Protein 3IB7 (pdb70)

Sequence (295 aa):
LRAAEHPRPDYVLLHISDTHLIGGDRRLYGAVDADDRLGELLEQLNQSGLRPDAIVFTGDLADKGEPAAYRKLRGLVEPFAAQLGAELVWVMGNHDDRAELRKFLLDEAPSMAPLDRVCMIDGLRIIVLDTSVPGHHHGEIRASQLGWLAEELATPAPDGTILALHHPPIPSVLDMAVTVELRDQAALGRVLRGTDVRAILAGHLHYSTNATFVGIPVSVASATCYTQDLTVAAGGTRGRDGAQGCNLVHVYPDTVVHSVIPLGGGETVGTFVSPGQARRKIAESGIFIEPSRRD

Structure (mmCIF, N/CA/C/O backbone):
data_3IB7
#
_entry.id   3IB7
#
_cell.length_a   100.178
_cell.length_b   100.178
_cell.length_c   80.248
_cell.angle_alpha   90.000
_cell.angle_beta   90.000
_cell.angle_gamma   90.000
#
_symmetry.space_group_name_H-M   'P 41 21 2'
#
loop_
_entity.id
_entity.type
_entity.pdbx_description
1 polymer 'Icc protein'
2 non-polymer 'FE (III) ION'
3 non-polymer 'MANGANESE (II) ION'
4 non-polymer 'ACETATE ION'
5 non-polymer 2-[BIS-(2-HYDROXY-ETHYL)-AMINO]-2-HYDROXYMETHYL-PROPANE-1,3-DIOL
6 non-polymer (4S)-2-METHYL-2,4-PENTANEDIOL
7 water water
#
loop_
_atom_site.group_PDB
_atom_site.id
_atom_site.type_symbol
_atom_site.label_atom_id
_atom_site.label_alt_id
_atom_site.label_comp_id
_atom_site.label_asym_id
_atom_site.label_entity_id
_atom_site.label_seq_id
_atom_site.pdbx_PDB_ins_code
_atom_site.Cartn_x
_atom_site.Cartn_y
_atom_site.Cartn_z
_atom_site.occupancy
_atom_site.B_iso_or_equiv
_atom_site.auth_seq_id
_atom_site.auth_comp_id
_atom_site.auth_asym_id
_atom_site.auth_atom_id
_atom_site.pdbx_PDB_model_num
ATOM 1 N N . LEU A 1 16 ? 12.506 41.079 26.273 1.00 33.34 4 LEU A N 1
ATOM 2 C CA . LEU A 1 16 ? 13.370 40.841 25.078 1.00 33.18 4 LEU A CA 1
ATOM 3 C C . LEU A 1 16 ? 12.860 39.657 24.252 1.00 32.94 4 LEU A C 1
ATOM 4 O O . LEU A 1 16 ? 12.323 38.694 24.810 1.00 33.33 4 LEU A O 1
ATOM 9 N N . ARG A 1 17 ? 13.025 39.733 22.929 1.00 31.72 5 ARG A N 1
ATOM 10 C CA . ARG A 1 17 ? 12.639 38.632 22.040 1.00 31.16 5 ARG A CA 1
ATOM 11 C C . ARG A 1 17 ? 13.874 37.922 21.495 1.00 29.45 5 ARG A C 1
ATOM 12 O O . ARG A 1 17 ? 14.923 38.543 21.293 1.00 29.21 5 ARG A O 1
ATOM 20 N N . ALA A 1 18 ? 13.738 36.621 21.257 1.00 27.75 6 ALA A N 1
ATOM 21 C CA . ALA A 1 18 ? 14.848 35.813 20.784 1.00 26.16 6 ALA A CA 1
ATOM 22 C C . ALA A 1 18 ? 15.179 36.123 19.330 1.00 25.06 6 ALA A C 1
ATOM 23 O O . ALA A 1 18 ? 14.282 36.287 18.502 1.00 24.69 6 ALA A O 1
ATOM 25 N N . ALA A 1 19 ? 16.473 36.214 19.038 1.00 23.92 7 ALA A N 1
ATOM 26 C CA . ALA A 1 19 ? 16.955 36.313 17.663 1.00 22.88 7 ALA A CA 1
ATOM 27 C C . ALA A 1 19 ? 16.516 35.056 16.899 1.00 22.64 7 ALA A C 1
ATOM 28 O O . ALA A 1 19 ? 16.132 34.056 17.510 1.00 22.19 7 ALA A O 1
ATOM 30 N N . GLU A 1 20 ? 16.582 35.111 15.570 1.00 22.28 8 GLU A N 1
ATOM 31 C CA . GLU A 1 20 ? 16.057 34.031 14.724 1.00 22.43 8 GLU A CA 1
ATOM 32 C C . GLU A 1 20 ? 16.822 32.719 14.869 1.00 22.90 8 GLU A C 1
ATOM 33 O O . GLU A 1 20 ? 16.264 31.640 14.647 1.00 23.29 8 GLU A O 1
ATOM 39 N N . HIS A 1 21 ? 18.091 32.819 15.254 1.00 22.73 9 HIS A N 1
ATOM 40 C CA . HIS A 1 21 ? 18.935 31.647 15.434 1.00 23.61 9 HIS A CA 1
ATOM 41 C C . HIS A 1 21 ? 19.667 31.691 16.765 1.00 23.97 9 HIS A C 1
ATOM 42 O O . HIS A 1 21 ? 20.024 32.768 17.241 1.00 23.71 9 HIS A O 1
ATOM 49 N N . PRO A 1 22 ? 19.905 30.513 17.371 1.00 24.57 10 PRO A N 1
ATOM 50 C CA . PRO A 1 22 ? 20.642 30.475 18.625 1.00 24.70 10 PRO A CA 1
ATOM 51 C C . PRO A 1 22 ? 22.130 30.578 18.314 1.00 24.65 10 PRO A C 1
ATOM 52 O O . PRO A 1 22 ? 22.511 30.625 17.141 1.00 24.88 10 PRO A O 1
ATOM 56 N N . ARG A 1 23 ? 22.964 30.617 19.348 1.00 24.68 11 ARG A N 1
ATOM 57 C CA . ARG A 1 23 ? 24.398 30.401 19.171 1.00 24.46 11 ARG A CA 1
ATOM 58 C C . ARG A 1 23 ? 24.631 29.015 18.564 1.00 24.09 11 ARG A C 1
ATOM 59 O O . ARG A 1 23 ? 23.829 28.099 18.787 1.00 24.28 11 ARG A O 1
ATOM 67 N N . PRO A 1 24 ? 25.724 28.853 17.800 1.00 23.48 12 PRO A N 1
ATOM 68 C CA . PRO A 1 24 ? 25.970 27.568 17.136 1.00 23.17 12 PRO A CA 1
ATOM 69 C C . PRO A 1 24 ? 26.310 26.447 18.116 1.00 23.14 12 PRO A C 1
ATOM 70 O O . PRO A 1 24 ? 26.792 26.712 19.221 1.00 23.02 12 PRO A O 1
ATOM 74 N N . ASP A 1 25 ? 26.040 25.209 17.702 1.00 23.01 13 ASP A N 1
ATOM 75 C CA . ASP A 1 25 ? 26.413 24.022 18.471 1.00 23.16 13 ASP A CA 1
ATOM 76 C C . ASP A 1 25 ? 27.935 23.832 18.458 1.00 23.07 13 ASP A C 1
ATOM 77 O O . ASP A 1 25 ? 28.529 23.527 19.488 1.00 23.18 13 ASP A O 1
ATOM 82 N N . TYR A 1 26 ? 28.545 24.016 17.285 1.00 22.86 14 TYR A N 1
ATOM 83 C CA . TYR A 1 26 ? 29.982 23.835 17.092 1.00 22.69 14 TYR A CA 1
ATOM 84 C C . TYR A 1 26 ? 30.554 24.956 16.242 1.00 22.50 14 TYR A C 1
ATOM 85 O O . TYR A 1 26 ? 29.865 25.509 15.392 1.00 22.81 14 TYR A O 1
ATOM 94 N N . VAL A 1 27 ? 31.828 25.257 16.476 1.00 23.10 15 VAL A N 1
ATOM 95 C CA . VAL A 1 27 ? 32.564 26.259 15.701 1.00 23.54 15 VAL A CA 1
ATOM 96 C C . VAL A 1 27 ? 33.874 25.630 15.262 1.00 23.91 15 VAL A C 1
ATOM 97 O O . VAL A 1 27 ? 34.585 25.045 16.081 1.00 24.31 15 VAL A O 1
ATOM 101 N N . LEU A 1 28 ? 34.180 25.748 13.973 1.00 24.27 16 LEU A N 1
ATOM 102 C CA . LEU A 1 28 ? 35.438 25.239 13.427 1.00 24.69 16 LEU A CA 1
ATOM 103 C C . LEU A 1 28 ? 36.108 26.321 12.598 1.00 24.91 16 LEU A C 1
ATOM 104 O O . LEU A 1 28 ? 35.432 27.104 11.914 1.00 25.54 16 LEU A O 1
ATOM 109 N N . LEU A 1 29 ? 37.433 26.368 12.663 1.00 24.15 17 LEU A N 1
ATOM 110 C CA . LEU A 1 29 ? 38.179 27.119 11.660 1.00 24.08 17 LEU A CA 1
ATOM 111 C C . LEU A 1 29 ? 38.512 26.163 10.539 1.00 24.20 17 LEU A C 1
ATOM 112 O O . LEU A 1 29 ? 38.867 25.009 10.783 1.00 24.93 17 LEU A O 1
ATOM 117 N N . HIS A 1 30 ? 38.395 26.660 9.311 1.00 23.89 18 HIS A N 1
ATOM 118 C CA . HIS A 1 30 ? 38.706 25.895 8.115 1.00 24.00 18 HIS A CA 1
ATOM 119 C C . HIS A 1 30 ? 39.775 26.683 7.370 1.00 24.33 18 HIS A C 1
ATOM 120 O O . HIS A 1 30 ? 39.489 27.710 6.749 1.00 24.02 18 HIS A O 1
ATOM 127 N N . ILE A 1 31 ? 41.011 26.188 7.472 1.00 24.64 19 ILE A N 1
ATOM 128 C CA . ILE A 1 31 ? 42.193 26.816 6.870 1.00 24.26 19 ILE A CA 1
ATOM 129 C C . ILE A 1 31 ? 42.698 25.862 5.786 1.00 23.93 19 ILE A C 1
ATOM 130 O O . ILE A 1 31 ? 42.448 24.654 5.848 1.00 23.88 19 ILE A O 1
ATOM 135 N N . SER A 1 32 ? 43.372 26.387 4.768 1.00 23.55 20 SER A N 1
ATOM 136 C CA . SER A 1 32 ? 43.778 25.514 3.666 1.00 22.99 20 SER A CA 1
ATOM 137 C C . SER A 1 32 ? 44.986 26.054 2.924 1.00 22.93 20 SER A C 1
ATOM 138 O O . SER A 1 32 ? 45.239 27.265 2.911 1.00 23.32 20 SER A O 1
ATOM 141 N N . ASP A 1 33 ? 45.731 25.137 2.314 1.00 23.23 21 ASP A N 1
ATOM 142 C CA . ASP A 1 33 ? 46.708 25.520 1.292 1.00 23.66 21 ASP A CA 1
ATOM 143 C C . ASP A 1 33 ? 47.735 26.508 1.823 1.00 23.80 21 ASP A C 1
ATOM 144 O O . ASP A 1 33 ? 47.919 27.608 1.276 1.00 24.21 21 ASP A O 1
ATOM 149 N N . THR A 1 34 ? 48.401 26.098 2.899 1.00 23.64 22 THR A N 1
ATOM 150 C CA . THR A 1 34 ? 49.433 26.911 3.541 1.00 23.57 22 THR A CA 1
ATOM 151 C C . THR A 1 34 ? 50.731 26.935 2.715 1.00 23.81 22 THR A C 1
ATOM 152 O O . THR A 1 34 ? 51.423 27.955 2.677 1.00 23.84 22 THR A O 1
ATOM 156 N N . HIS A 1 35 ? 51.036 25.818 2.047 1.00 23.38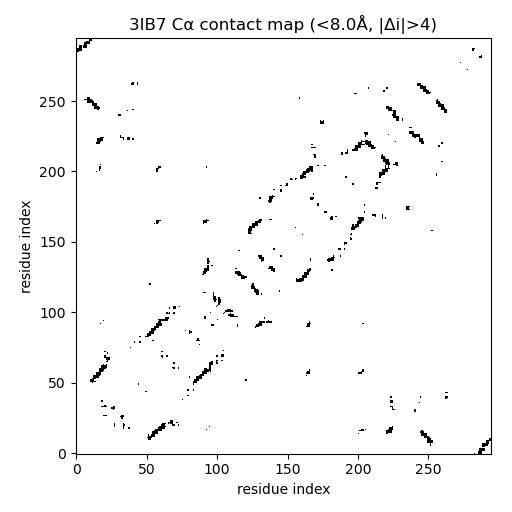 23 HIS A N 1
ATOM 157 C CA . HIS A 1 35 ? 52.179 25.730 1.124 1.00 23.21 23 HIS A CA 1
ATOM 158 C C . HIS A 1 35 ? 53.503 26.216 1.730 1.00 23.07 23 HIS A C 1
ATOM 159 O O . HIS A 1 35 ? 54.267 26.926 1.073 1.00 23.39 23 HIS A O 1
ATOM 166 N N . LEU A 1 36 ? 53.790 25.835 2.979 1.00 23.09 24 LEU A N 1
ATOM 167 C CA . LEU A 1 36 ? 55.060 26.234 3.586 1.00 23.07 24 LEU A CA 1
ATOM 168 C C . LEU A 1 36 ? 56.230 25.477 2.970 1.00 23.44 24 LEU A C 1
ATOM 169 O O . LEU A 1 36 ? 56.074 24.334 2.509 1.00 22.97 24 LEU A O 1
ATOM 174 N N . ILE A 1 37 ? 57.390 26.132 2.949 1.00 23.30 25 ILE A N 1
ATOM 175 C CA . ILE A 1 37 ? 58.627 25.488 2.497 1.00 23.36 25 ILE A CA 1
ATOM 176 C C . ILE A 1 37 ? 59.691 25.512 3.596 1.00 23.49 25 ILE A C 1
ATOM 177 O O . ILE A 1 37 ? 59.603 26.310 4.541 1.00 23.22 25 ILE A O 1
ATOM 182 N N . GLY A 1 38 ? 60.685 24.631 3.492 1.00 23.07 26 GLY A N 1
ATOM 183 C CA . GLY A 1 38 ? 61.770 24.598 4.472 1.00 23.55 26 GLY A CA 1
ATOM 184 C C . GLY A 1 38 ? 62.638 25.838 4.340 1.00 23.92 26 GLY A C 1
ATOM 185 O O . GLY A 1 38 ? 62.858 26.334 3.232 1.00 24.04 26 GLY A O 1
ATOM 186 N N . GLY A 1 39 ? 63.120 26.351 5.467 1.00 24.07 27 GLY A N 1
ATOM 187 C CA . GLY A 1 39 ? 64.010 27.512 5.442 1.00 24.64 27 GLY A CA 1
ATOM 188 C C . GLY A 1 39 ? 63.241 28.808 5.268 1.00 24.97 27 GLY A C 1
ATOM 189 O O . GLY A 1 39 ? 62.017 28.836 5.420 1.00 25.40 27 GLY A O 1
ATOM 190 N N . ASP A 1 40 ? 63.954 29.874 4.907 1.00 24.64 28 ASP A N 1
ATOM 191 C CA . ASP A 1 40 ? 63.378 31.220 4.957 1.00 24.86 28 ASP A CA 1
ATOM 192 C C . ASP A 1 40 ? 63.034 31.878 3.621 1.00 24.42 28 ASP A C 1
ATOM 193 O O . ASP A 1 40 ? 62.626 33.042 3.596 1.00 24.56 28 ASP A O 1
ATOM 198 N N . ARG A 1 41 ? 63.161 31.142 2.522 1.00 23.84 29 ARG A N 1
ATOM 199 C CA . ARG A 1 41 ? 62.894 31.720 1.205 1.00 23.79 29 ARG A CA 1
ATOM 200 C C . ARG A 1 41 ? 61.405 31.964 0.931 1.00 23.71 29 ARG A C 1
ATOM 201 O O . ARG A 1 41 ? 60.537 31.342 1.552 1.00 23.40 29 ARG A O 1
ATOM 209 N N . ARG A 1 42 ? 61.129 32.880 0.003 1.00 23.34 30 ARG A N 1
ATOM 210 C CA . ARG A 1 42 ? 59.764 33.150 -0.437 1.00 23.65 30 ARG A CA 1
ATOM 211 C C . ARG A 1 42 ? 59.245 32.017 -1.319 1.00 23.69 30 ARG A C 1
ATOM 212 O O . ARG A 1 42 ? 59.965 31.513 -2.186 1.00 24.06 30 ARG A O 1
ATOM 220 N N . LEU A 1 43 ? 58.000 31.618 -1.069 1.00 23.39 31 LEU A N 1
ATOM 221 C CA . LEU A 1 43 ? 57.304 30.644 -1.903 1.00 23.59 31 LEU A CA 1
ATOM 222 C C . LEU A 1 43 ? 57.273 31.121 -3.356 1.00 23.29 31 LEU A C 1
ATOM 223 O O . LEU A 1 43 ? 56.811 32.236 -3.645 1.00 23.30 31 LEU A O 1
ATOM 228 N N . TYR A 1 44 ? 57.784 30.263 -4.247 1.00 23.69 32 TYR A N 1
ATOM 229 C CA . TYR A 1 44 ? 57.905 30.555 -5.677 1.00 23.11 32 TYR A CA 1
ATOM 230 C C . TYR A 1 44 ? 58.645 31.882 -5.922 1.00 22.83 32 TYR A C 1
ATOM 231 O O . TYR A 1 44 ? 58.437 32.544 -6.943 1.00 22.22 32 TYR A O 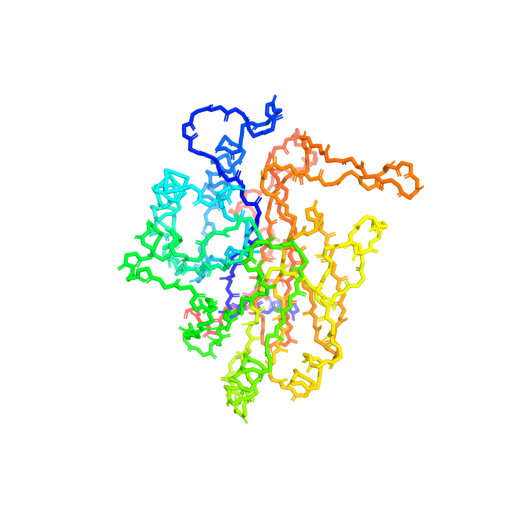1
ATOM 240 N N . GLY A 1 45 ? 59.505 32.257 -4.972 1.00 22.32 33 GLY A N 1
ATOM 241 C CA . GLY A 1 45 ? 60.257 33.505 -5.022 1.00 22.97 33 GLY A CA 1
ATOM 242 C C . GLY A 1 45 ? 59.407 34.766 -4.981 1.00 22.91 33 GLY A C 1
ATOM 243 O O . GLY A 1 45 ? 59.892 35.847 -5.324 1.00 23.37 33 GLY A O 1
ATOM 244 N N . ALA A 1 46 ? 58.148 34.637 -4.553 1.00 23.01 34 ALA A N 1
ATOM 245 C CA . ALA A 1 46 ? 57.183 35.732 -4.710 1.00 22.86 34 ALA A CA 1
ATOM 246 C C . ALA A 1 46 ? 56.449 36.167 -3.441 1.00 23.04 34 ALA A C 1
ATOM 247 O O . ALA A 1 46 ? 56.071 37.334 -3.318 1.00 23.31 34 ALA A O 1
ATOM 249 N N . VAL A 1 47 ? 56.235 35.237 -2.517 1.00 22.86 35 VAL A N 1
ATOM 250 C CA . VAL A 1 47 ? 55.457 35.533 -1.307 1.00 23.32 35 VAL A CA 1
ATOM 251 C C . VAL A 1 47 ? 55.993 34.762 -0.104 1.00 23.61 35 VAL A C 1
ATOM 252 O O . VAL A 1 47 ? 56.310 33.573 -0.209 1.00 24.02 35 VAL A O 1
ATOM 256 N N . ASP A 1 48 ? 56.118 35.450 1.028 1.00 23.76 36 ASP A N 1
ATOM 257 C CA . ASP A 1 48 ? 56.516 34.786 2.258 1.00 24.23 36 ASP A CA 1
ATOM 258 C C . ASP A 1 48 ? 55.306 34.078 2.864 1.00 24.16 36 ASP A C 1
ATOM 259 O O . ASP A 1 48 ? 54.483 34.701 3.552 1.00 23.72 36 ASP A O 1
ATOM 264 N N . ALA A 1 49 ? 55.205 32.769 2.606 1.00 23.76 37 ALA A N 1
ATOM 265 C CA . ALA A 1 49 ? 54.077 31.948 3.077 1.00 23.89 37 ALA A CA 1
ATOM 266 C C . ALA A 1 49 ? 53.984 31.870 4.602 1.00 23.81 37 ALA A C 1
ATOM 267 O O . ALA A 1 49 ? 52.880 31.780 5.156 1.00 24.33 37 ALA A O 1
ATOM 269 N N . ASP A 1 50 ? 55.138 31.896 5.273 1.00 23.53 38 ASP A N 1
ATOM 270 C CA . ASP A 1 50 ? 55.194 31.865 6.738 1.00 23.42 38 ASP A CA 1
ATOM 271 C C . ASP A 1 50 ? 54.575 33.138 7.293 1.00 23.64 38 ASP A C 1
ATOM 272 O O . ASP A 1 50 ? 53.792 33.089 8.236 1.00 24.06 38 ASP A O 1
ATOM 277 N N . ASP A 1 51 ? 54.960 34.278 6.717 1.00 23.82 39 ASP A N 1
ATOM 278 C CA . ASP A 1 51 ? 54.456 35.585 7.155 1.00 24.58 39 ASP A CA 1
ATOM 279 C C . ASP A 1 51 ? 52.950 35.700 6.953 1.00 24.32 39 ASP A C 1
ATOM 280 O O . ASP A 1 51 ? 52.231 36.185 7.834 1.00 24.04 39 ASP A O 1
ATOM 285 N N . ARG A 1 52 ? 52.473 35.263 5.793 1.00 23.82 40 ARG A N 1
ATOM 286 C CA . ARG A 1 52 ? 51.043 35.330 5.507 1.00 23.68 40 ARG A CA 1
ATOM 287 C C . ARG A 1 52 ? 50.246 34.470 6.494 1.00 23.64 40 ARG A C 1
ATOM 288 O O . ARG A 1 52 ? 49.262 34.947 7.067 1.00 24.25 40 ARG A O 1
ATOM 296 N N . LEU A 1 53 ? 50.692 33.233 6.714 1.00 23.52 41 LEU A N 1
ATOM 297 C CA . LEU A 1 53 ? 50.030 32.329 7.662 1.00 23.10 41 LEU A CA 1
ATOM 298 C C . LEU A 1 53 ? 50.125 32.899 9.073 1.00 23.32 41 LEU A C 1
ATOM 299 O O . LEU A 1 53 ? 49.119 32.983 9.780 1.00 23.70 41 LEU A O 1
ATOM 304 N N . GLY A 1 54 ? 51.337 33.297 9.465 1.00 23.52 42 GLY A N 1
ATOM 305 C CA . GLY A 1 54 ? 51.570 33.878 10.786 1.00 23.11 42 GLY A CA 1
ATOM 306 C C . GLY A 1 54 ? 50.662 35.059 11.108 1.00 23.26 42 GLY A C 1
ATOM 307 O O . GLY A 1 54 ? 50.098 35.136 12.212 1.00 23.54 42 GLY A O 1
ATOM 308 N N . GLU A 1 55 ? 50.528 35.981 10.159 1.00 23.10 43 GLU A N 1
ATOM 309 C CA . GLU A 1 55 ? 49.671 37.156 10.349 1.00 23.58 43 GLU A CA 1
ATOM 310 C C . GLU A 1 55 ? 48.221 36.741 10.595 1.00 23.31 43 GLU A C 1
ATOM 311 O O . GLU A 1 55 ? 47.557 37.273 11.492 1.00 23.05 43 GLU A O 1
ATOM 317 N N . LEU A 1 56 ? 47.745 35.782 9.805 1.00 23.23 44 LEU A N 1
ATOM 318 C CA . LEU A 1 56 ? 46.381 35.279 9.951 1.00 23.34 44 LEU A CA 1
ATOM 319 C C . LEU A 1 56 ? 46.171 34.659 11.326 1.00 23.07 44 LEU A C 1
ATOM 320 O O . LEU A 1 56 ? 45.197 34.983 12.008 1.00 23.23 44 LEU A O 1
ATOM 325 N N . LEU A 1 57 ? 47.101 33.796 11.740 1.00 23.09 45 LEU A N 1
ATOM 326 C CA . LEU A 1 57 ? 46.992 33.135 13.039 1.00 22.74 45 LEU A CA 1
ATOM 327 C C . LEU A 1 57 ? 46.979 34.147 14.172 1.00 22.72 45 LEU A C 1
ATOM 328 O O . LEU A 1 57 ? 46.189 34.022 15.109 1.00 22.73 45 LEU A O 1
ATOM 333 N N . GLU A 1 58 ? 47.832 35.162 14.075 1.00 22.43 46 GLU A N 1
ATOM 334 C CA . GLU A 1 58 ? 47.865 36.185 15.119 1.00 23.01 46 GLU A CA 1
ATOM 335 C C . GLU A 1 58 ? 46.546 36.959 15.188 1.00 22.98 46 GLU A C 1
ATOM 336 O O . GLU A 1 58 ? 46.059 37.276 16.282 1.00 23.05 46 GLU A O 1
ATOM 342 N N . GLN A 1 59 ? 45.978 37.262 14.021 1.00 22.97 47 GLN A N 1
ATOM 343 C CA . GLN A 1 59 ? 44.699 37.973 13.959 1.00 23.30 47 GLN A CA 1
ATOM 344 C C . GLN A 1 59 ? 43.566 37.127 14.534 1.00 23.09 47 GLN A C 1
ATOM 345 O O . GLN A 1 59 ? 42.731 37.636 15.298 1.00 23.08 47 GLN A O 1
ATOM 351 N N . LEU A 1 60 ? 43.543 35.842 14.180 1.00 23.03 48 LEU A N 1
ATOM 352 C CA . LEU A 1 60 ? 42.550 34.914 14.742 1.00 23.29 48 LEU A CA 1
ATOM 353 C C . LEU A 1 60 ? 42.713 34.777 16.257 1.00 23.37 48 LEU A C 1
ATOM 354 O O . LEU A 1 60 ? 41.723 34.796 17.011 1.00 23.38 48 LEU A O 1
ATOM 359 N N . ASN A 1 61 ? 43.960 34.675 16.712 1.00 23.55 49 ASN A N 1
ATOM 360 C CA . ASN A 1 61 ? 44.240 34.623 18.144 1.00 23.85 49 ASN A CA 1
ATOM 361 C C . ASN A 1 61 ? 43.724 35.862 18.888 1.00 23.65 49 ASN A C 1
ATOM 362 O O . ASN A 1 61 ? 43.073 35.746 19.929 1.00 24.09 49 ASN A O 1
ATOM 367 N N . GLN A 1 62 ? 44.002 37.043 18.340 1.00 23.65 50 GLN A N 1
ATOM 368 C CA . GLN A 1 62 ? 43.621 38.302 18.989 1.00 24.22 50 GLN A CA 1
ATOM 369 C C . GLN A 1 62 ? 42.108 38.553 18.987 1.00 23.71 50 GLN A C 1
ATOM 370 O O . GLN A 1 62 ? 41.602 39.301 19.833 1.00 23.81 50 GLN A O 1
ATOM 376 N N . SER A 1 63 ? 41.397 37.919 18.054 1.00 23.38 51 SER A N 1
ATOM 377 C CA . SER A 1 63 ? 39.944 38.087 17.929 1.00 23.05 51 SER A CA 1
ATOM 378 C C . SER A 1 63 ? 39.172 37.499 19.111 1.00 22.90 51 SER A C 1
ATOM 379 O O . SER A 1 63 ? 38.046 37.909 19.380 1.00 23.08 51 SER A O 1
ATOM 382 N N . GLY A 1 64 ? 39.769 36.525 19.793 1.00 22.38 52 GLY A N 1
ATOM 383 C CA . GLY A 1 64 ? 39.116 35.866 20.918 1.00 22.49 52 GLY A CA 1
ATOM 384 C C . GLY A 1 64 ? 38.260 34.673 20.532 1.00 22.83 52 GLY A C 1
ATOM 385 O O . GLY A 1 64 ? 37.596 34.085 21.386 1.00 22.51 52 GLY A O 1
ATOM 386 N N . LEU A 1 65 ? 38.275 34.314 19.247 1.00 22.93 53 LEU A N 1
ATOM 387 C CA . LEU A 1 65 ? 37.559 33.133 18.760 1.00 23.97 53 LEU A CA 1
ATOM 388 C C . LEU A 1 65 ? 38.032 31.885 19.504 1.00 24.12 53 LEU A C 1
ATOM 389 O O . LEU A 1 65 ? 39.238 31.708 19.715 1.00 24.29 53 LEU A O 1
ATOM 394 N N . ARG A 1 66 ? 37.080 31.039 19.905 1.00 24.34 54 ARG A N 1
ATOM 395 C CA . ARG A 1 66 ? 37.373 29.803 20.632 1.00 24.50 54 ARG A CA 1
ATOM 396 C C . ARG A 1 66 ? 36.731 28.609 19.920 1.00 24.29 54 ARG A C 1
ATOM 397 O O . ARG A 1 66 ? 35.708 28.094 20.374 1.00 24.72 54 ARG A O 1
ATOM 405 N N . PRO A 1 67 ? 37.327 28.167 18.803 1.00 23.81 55 PRO A N 1
ATOM 406 C CA . PRO A 1 67 ? 36.711 27.093 18.020 1.00 23.30 55 PRO A CA 1
ATOM 407 C C . PRO A 1 67 ? 36.880 25.737 18.698 1.00 23.00 55 PRO A C 1
ATOM 408 O O . PRO A 1 67 ? 37.809 25.553 19.492 1.00 22.52 55 PRO A O 1
ATOM 412 N N . ASP A 1 68 ? 35.976 24.808 18.393 1.00 22.59 56 ASP A N 1
ATOM 413 C CA . ASP A 1 68 ? 36.102 23.423 18.852 1.00 22.56 56 ASP A CA 1
ATOM 414 C C . ASP A 1 68 ? 37.239 22.701 18.141 1.00 22.68 56 ASP A C 1
ATOM 415 O O . ASP A 1 68 ? 37.884 21.820 18.717 1.00 23.12 56 ASP A O 1
ATOM 420 N N . ALA A 1 69 ? 37.459 23.064 16.878 1.00 22.91 57 ALA A N 1
ATOM 421 C CA . ALA A 1 69 ? 38.497 22.437 16.064 1.00 22.90 57 ALA A CA 1
ATOM 422 C C . ALA A 1 69 ? 38.987 23.353 14.963 1.00 23.27 57 ALA A C 1
ATOM 423 O O . ALA A 1 69 ? 38.284 24.274 14.526 1.00 22.44 57 ALA A O 1
ATOM 425 N N . ILE A 1 70 ? 40.205 23.071 14.514 1.00 23.25 58 ILE A N 1
ATOM 426 C CA . ILE A 1 70 ? 40.808 23.760 13.383 1.00 23.16 58 ILE A CA 1
ATOM 427 C C . ILE A 1 70 ? 41.140 22.690 12.357 1.00 23.38 58 ILE A C 1
ATOM 428 O O . ILE A 1 70 ? 41.845 21.732 12.675 1.00 23.32 58 ILE A O 1
ATOM 433 N N . VAL A 1 71 ? 40.608 22.848 11.145 1.00 22.60 59 VAL A N 1
ATOM 434 C CA . VAL A 1 71 ? 40.759 21.852 10.079 1.00 22.79 59 VAL A CA 1
ATOM 435 C C . VAL A 1 71 ? 41.556 22.470 8.937 1.00 23.17 59 VAL A C 1
ATOM 436 O O . VAL A 1 71 ? 41.157 23.500 8.394 1.00 23.73 59 VAL A O 1
ATOM 440 N N . PHE A 1 72 ? 42.669 21.835 8.573 1.00 23.21 60 PHE A N 1
ATOM 441 C CA . PHE A 1 72 ? 43.511 22.300 7.472 1.00 23.24 60 PHE A CA 1
ATOM 442 C C . PHE A 1 72 ? 43.331 21.369 6.281 1.00 23.41 60 PHE A C 1
ATOM 443 O O . PHE A 1 72 ? 43.840 20.242 6.299 1.00 23.89 60 PHE A O 1
ATOM 451 N N . THR A 1 73 ? 42.638 21.846 5.245 1.00 23.11 61 THR A N 1
ATOM 452 C CA . THR A 1 73 ? 42.260 20.987 4.113 1.00 23.12 61 THR A CA 1
ATOM 453 C C . THR A 1 73 ? 43.323 20.843 3.010 1.00 23.36 61 THR A C 1
ATOM 454 O O . THR A 1 73 ? 43.023 20.953 1.816 1.00 22.97 61 THR A O 1
ATOM 458 N N . GLY A 1 74 ? 44.561 20.572 3.424 1.00 23.52 62 GLY A N 1
ATOM 459 C CA . GLY A 1 74 ? 45.586 20.085 2.495 1.00 24.15 62 GLY A CA 1
ATOM 460 C C . GLY A 1 74 ? 46.503 21.113 1.861 1.00 24.28 62 GLY A C 1
ATOM 461 O O . GLY A 1 74 ? 46.261 22.331 1.932 1.00 24.36 62 GLY A O 1
ATOM 462 N N . ASP A 1 75 ? 47.552 20.593 1.213 1.00 23.95 63 ASP A N 1
ATOM 463 C CA . ASP A 1 75 ? 48.665 21.400 0.687 1.00 23.84 63 ASP A CA 1
ATOM 464 C C . ASP A 1 75 ? 49.324 22.171 1.831 1.00 23.98 63 ASP A C 1
ATOM 465 O O . ASP A 1 75 ? 49.486 23.398 1.788 1.00 24.25 63 ASP A O 1
ATOM 470 N N . LEU A 1 76 ? 49.684 21.410 2.858 1.00 24.12 64 LEU A N 1
ATOM 471 C CA . LEU A 1 76 ? 50.258 21.977 4.070 1.00 23.74 64 LEU A CA 1
ATOM 472 C C . LEU A 1 76 ? 51.695 22.419 3.807 1.00 23.52 64 LEU A C 1
ATOM 473 O O . LEU A 1 76 ? 52.062 23.558 4.096 1.00 23.96 64 LEU A O 1
ATOM 478 N N . ALA A 1 77 ? 52.493 21.507 3.244 1.00 23.46 65 ALA A N 1
ATOM 479 C CA . ALA A 1 77 ? 53.860 21.815 2.824 1.00 24.14 65 ALA A CA 1
ATOM 480 C C . ALA A 1 77 ? 53.927 21.792 1.297 1.00 24.13 65 ALA A C 1
ATOM 481 O O . ALA A 1 77 ? 53.458 20.838 0.666 1.00 25.16 65 ALA A O 1
ATOM 483 N N . ASP A 1 78 ? 54.521 22.828 0.706 1.00 23.84 66 ASP A N 1
ATOM 484 C CA . ASP A 1 78 ? 54.534 22.958 -0.751 1.00 23.57 66 ASP A CA 1
ATOM 485 C C . ASP A 1 78 ? 55.242 21.832 -1.508 1.00 23.64 66 ASP A C 1
ATOM 486 O O . ASP A 1 78 ? 54.870 21.520 -2.644 1.00 24.23 66 ASP A O 1
ATOM 491 N N . LYS A 1 79 ? 56.286 21.270 -0.901 1.00 23.26 67 LYS A N 1
ATOM 492 C CA . LYS A 1 79 ? 57.026 20.157 -1.498 1.00 23.48 67 LYS A CA 1
ATOM 493 C C . LYS A 1 79 ? 57.202 19.011 -0.500 1.00 23.54 67 LYS A C 1
ATOM 494 O O . LYS A 1 79 ? 58.122 18.201 -0.609 1.00 23.78 67 LYS A O 1
ATOM 500 N N . GLY A 1 80 ? 56.283 18.931 0.460 1.00 23.37 68 GLY A N 1
ATOM 501 C CA . GLY A 1 80 ? 56.298 17.842 1.445 1.00 23.22 68 GLY A CA 1
ATOM 502 C C . GLY A 1 80 ? 57.588 17.752 2.242 1.00 23.25 68 GLY A C 1
ATOM 503 O O . GLY A 1 80 ? 57.967 16.667 2.697 1.00 23.67 68 GLY A O 1
ATOM 504 N N . GLU A 1 81 ? 58.252 18.892 2.430 1.00 22.92 69 GLU A N 1
ATOM 505 C CA . GLU A 1 81 ? 59.538 18.939 3.143 1.00 22.96 69 GLU A CA 1
ATOM 506 C C . GLU A 1 81 ? 59.403 18.721 4.652 1.00 22.56 69 GLU A C 1
ATOM 507 O O . GLU A 1 81 ? 58.622 19.419 5.302 1.00 22.53 69 GLU A O 1
ATOM 513 N N . PRO A 1 82 ? 60.182 17.777 5.221 1.00 22.71 70 PRO A N 1
ATOM 514 C CA . PRO A 1 82 ? 60.247 17.635 6.680 1.00 22.43 70 PRO A CA 1
ATOM 515 C C . PRO A 1 82 ? 60.373 18.965 7.428 1.00 22.63 70 PRO A C 1
ATOM 516 O O . PRO A 1 82 ? 59.641 19.186 8.398 1.00 22.10 70 PRO A O 1
ATOM 520 N N . ALA A 1 83 ? 61.262 19.848 6.971 1.00 22.59 71 ALA A N 1
ATOM 521 C CA . ALA A 1 83 ? 61.478 21.131 7.635 1.00 22.67 71 ALA A CA 1
ATOM 522 C C . ALA A 1 83 ? 60.225 22.016 7.589 1.00 22.88 71 ALA A C 1
ATOM 523 O O . ALA A 1 83 ? 59.964 22.784 8.521 1.00 23.50 71 ALA A O 1
ATOM 525 N N . ALA A 1 84 ? 59.453 21.898 6.509 1.00 23.08 72 ALA A N 1
ATOM 526 C CA . ALA A 1 84 ? 58.188 22.621 6.396 1.00 22.97 72 ALA A CA 1
ATOM 527 C C . ALA A 1 84 ? 57.148 22.092 7.395 1.00 23.36 72 ALA A C 1
ATOM 528 O O . ALA A 1 84 ? 56.464 22.876 8.051 1.00 23.32 72 ALA A O 1
ATOM 530 N N . TYR A 1 85 ? 57.045 20.767 7.523 1.00 23.44 73 TYR A N 1
ATOM 531 C CA . TYR A 1 85 ? 56.119 20.174 8.497 1.00 22.94 73 TYR A CA 1
ATOM 532 C C . TYR A 1 85 ? 56.485 20.543 9.931 1.00 23.25 73 TYR A C 1
ATOM 533 O O . TYR A 1 85 ? 55.597 20.834 10.740 1.00 23.15 73 TYR A O 1
ATOM 542 N N . ARG A 1 86 ? 57.784 20.536 10.240 1.00 23.37 74 ARG A N 1
ATOM 543 C CA . ARG A 1 86 ? 58.247 20.890 11.582 1.00 24.18 74 ARG A CA 1
ATOM 544 C C . ARG A 1 86 ? 57.883 22.329 11.914 1.00 23.64 74 ARG A C 1
ATOM 545 O O . ARG A 1 86 ? 57.447 22.625 13.030 1.00 23.53 74 ARG A O 1
ATOM 553 N N . LYS A 1 87 ? 58.067 23.214 10.934 1.00 23.44 75 LYS A N 1
ATOM 554 C CA . LYS A 1 87 ? 57.750 24.636 11.096 1.00 23.54 75 LYS A CA 1
ATOM 555 C C . LYS A 1 87 ? 56.245 24.860 11.247 1.00 23.63 75 LYS A C 1
ATOM 556 O O . LYS A 1 87 ? 55.802 25.580 12.154 1.00 23.69 75 LYS A O 1
ATOM 562 N N . LEU A 1 88 ? 55.469 24.227 10.371 1.00 23.82 76 LEU A N 1
ATOM 563 C CA . LEU A 1 88 ? 54.011 24.311 10.419 1.00 24.45 76 LEU A CA 1
ATOM 564 C C . LEU A 1 88 ? 53.499 23.869 11.799 1.00 24.22 76 LEU A C 1
ATOM 565 O O . LEU A 1 88 ? 52.681 24.549 12.418 1.00 24.05 76 LEU A O 1
ATOM 570 N N . ARG A 1 89 ? 54.012 22.744 12.285 1.00 24.23 77 ARG A N 1
ATOM 571 C CA . ARG A 1 89 ? 53.649 22.225 13.603 1.00 24.56 77 ARG A CA 1
ATOM 572 C C . ARG A 1 89 ? 53.997 23.216 14.733 1.00 24.38 77 ARG A C 1
ATOM 573 O O . ARG A 1 89 ? 53.188 23.460 15.632 1.00 24.60 77 ARG A O 1
ATOM 581 N N . GLY A 1 90 ? 55.196 23.789 14.671 1.00 24.22 78 GLY A N 1
ATOM 582 C CA . GLY A 1 90 ? 55.632 24.785 15.653 1.00 24.30 78 GLY A CA 1
ATOM 583 C C . GLY A 1 90 ? 54.799 26.059 15.682 1.00 24.30 78 GLY A C 1
ATOM 584 O O . GLY A 1 90 ? 54.663 26.687 16.729 1.00 24.11 78 GLY A O 1
ATOM 585 N N . LEU A 1 91 ? 54.244 26.443 14.534 1.00 24.22 79 LEU A N 1
ATOM 586 C CA . LEU A 1 91 ? 53.377 27.617 14.451 1.00 24.22 79 LEU A CA 1
ATOM 587 C C . LEU A 1 91 ? 51.960 27.292 14.908 1.00 24.10 79 LEU A C 1
ATOM 588 O O . LEU A 1 91 ? 51.346 28.065 15.646 1.00 24.40 79 LEU A O 1
ATOM 593 N N . VAL A 1 92 ? 51.458 26.137 14.481 1.00 23.59 80 VAL A N 1
ATOM 594 C CA . VAL A 1 92 ? 50.033 25.824 14.613 1.00 23.45 80 VAL A CA 1
ATOM 595 C C . VAL A 1 92 ? 49.655 25.158 15.935 1.00 23.45 80 VAL A C 1
ATOM 596 O O . VAL A 1 92 ? 48.607 25.461 16.500 1.00 23.03 80 VAL A O 1
ATOM 600 N N . GLU A 1 93 ? 50.493 24.255 16.431 1.00 23.42 81 GLU A N 1
ATOM 601 C CA . GLU A 1 93 ? 50.161 23.577 17.689 1.00 23.86 81 GLU A CA 1
ATOM 602 C C . GLU A 1 93 ? 49.960 24.512 18.887 1.00 23.75 81 GLU A C 1
ATOM 603 O O . GLU A 1 93 ? 48.978 24.350 19.618 1.00 23.91 81 GLU A O 1
ATOM 609 N N . PRO A 1 94 ? 50.868 25.499 19.092 1.00 23.80 82 PRO A N 1
ATOM 610 C CA . PRO A 1 94 ? 50.643 26.469 20.182 1.00 23.95 82 PRO A CA 1
ATOM 611 C C . PRO A 1 94 ? 49.388 27.323 19.983 1.00 24.05 82 PRO A C 1
ATOM 612 O O . PRO A 1 94 ? 48.726 27.679 20.962 1.00 24.26 82 PRO A O 1
ATOM 616 N N . PHE A 1 95 ? 49.095 27.654 18.727 1.00 24.17 83 PHE A N 1
ATOM 617 C CA . PHE A 1 95 ? 47.873 28.357 18.332 1.00 24.30 83 PHE A CA 1
ATOM 618 C C . PHE A 1 95 ? 46.621 27.558 18.718 1.00 23.98 83 PHE A C 1
ATOM 619 O O . PHE A 1 95 ? 45.720 28.086 19.370 1.00 23.83 83 PHE A O 1
ATOM 627 N N . ALA A 1 96 ? 46.592 26.278 18.343 1.00 23.91 84 ALA A N 1
ATOM 628 C CA . ALA A 1 96 ? 45.471 25.399 18.674 1.00 23.87 84 ALA A CA 1
ATOM 629 C C . ALA A 1 96 ? 45.317 25.222 20.181 1.00 23.97 84 ALA A C 1
ATOM 630 O O . ALA A 1 96 ? 44.198 25.276 20.702 1.00 23.93 84 ALA A O 1
ATOM 632 N N . ALA A 1 97 ? 46.441 25.038 20.877 1.00 23.92 85 ALA A N 1
ATOM 633 C CA . ALA A 1 97 ? 46.435 24.884 22.334 1.00 24.39 85 ALA A CA 1
ATOM 634 C C . ALA A 1 97 ? 45.909 26.138 23.032 1.00 24.52 85 ALA A C 1
ATOM 635 O O . ALA A 1 97 ? 45.124 26.045 23.984 1.00 25.11 85 ALA A O 1
ATOM 637 N N . GLN A 1 98 ? 46.331 27.307 22.552 1.00 24.62 86 GLN A N 1
ATOM 638 C CA . GLN A 1 98 ? 45.900 28.587 23.127 1.00 25.08 86 GLN A CA 1
ATOM 639 C C . GLN A 1 98 ? 44.389 28.807 22.946 1.00 24.80 86 GLN A C 1
ATOM 640 O O . GLN A 1 98 ? 43.727 29.394 23.810 1.00 24.73 86 GLN A O 1
ATOM 646 N N . LEU A 1 99 ? 43.856 28.307 21.832 1.00 24.66 87 LEU A N 1
ATOM 647 C CA . LEU A 1 99 ? 42.438 28.455 21.498 1.00 24.50 87 LEU A CA 1
ATOM 648 C C . LEU A 1 99 ? 41.565 27.346 22.093 1.00 24.11 87 LEU A C 1
ATOM 649 O O . LEU A 1 99 ? 40.335 27.396 21.988 1.00 23.86 87 LEU A O 1
ATOM 654 N N . GLY A 1 100 ? 42.207 26.359 22.723 1.00 23.40 88 GLY A N 1
ATOM 655 C CA . GLY A 1 100 ? 41.526 25.170 23.239 1.00 22.93 88 GLY A CA 1
ATOM 656 C C . GLY A 1 100 ? 40.884 24.306 22.163 1.00 23.01 88 GLY A C 1
ATOM 657 O O . GLY A 1 100 ? 39.865 23.660 22.407 1.00 23.10 88 GLY A O 1
ATOM 658 N N . ALA A 1 101 ? 41.487 24.281 20.980 1.00 22.46 89 ALA A N 1
ATOM 659 C CA . ALA A 1 101 ? 40.896 23.598 19.834 1.00 22.46 89 ALA A CA 1
ATOM 660 C C . ALA A 1 101 ? 41.632 22.322 19.447 1.00 22.72 89 ALA A C 1
ATOM 661 O O . ALA A 1 101 ? 42.852 22.232 19.565 1.00 22.74 89 ALA A O 1
ATOM 663 N N . GLU A 1 102 ? 40.876 21.345 18.962 1.00 22.81 90 GLU A N 1
ATOM 664 C CA . GLU A 1 102 ? 41.465 20.147 18.390 1.00 23.96 90 GLU A CA 1
ATOM 665 C C . GLU A 1 102 ? 41.957 20.461 16.985 1.00 23.71 90 GLU A C 1
ATOM 666 O O . GLU A 1 102 ? 41.448 21.369 16.323 1.00 24.41 90 GLU A O 1
ATOM 672 N N . LEU A 1 103 ? 42.959 19.716 16.545 1.00 23.47 91 LEU A N 1
ATOM 673 C CA . LEU A 1 103 ? 43.640 19.987 15.297 1.00 23.94 91 LEU A CA 1
ATOM 674 C C . LEU A 1 103 ? 43.407 18.830 14.337 1.00 23.72 91 LEU A C 1
ATOM 675 O O . LEU A 1 103 ? 43.611 17.660 14.694 1.00 23.87 91 LEU A O 1
ATOM 680 N N . VAL A 1 104 ? 42.959 19.158 13.128 1.00 23.48 92 VAL A N 1
ATOM 681 C CA . VAL A 1 104 ? 42.654 18.157 12.113 1.00 23.37 92 VAL A CA 1
ATOM 682 C C . VAL A 1 104 ? 43.449 18.472 10.843 1.00 23.57 92 VAL A C 1
ATOM 683 O O . VAL A 1 104 ? 43.258 19.525 10.235 1.00 23.62 92 VAL A O 1
ATOM 687 N N . TRP A 1 105 ? 44.350 17.564 10.473 1.00 23.23 93 TRP A N 1
ATOM 688 C CA . TRP A 1 105 ? 45.200 17.734 9.294 1.00 23.37 93 TRP A CA 1
ATOM 689 C C . TRP A 1 105 ? 44.711 16.854 8.148 1.00 23.41 93 TRP A C 1
ATOM 690 O O . TRP A 1 105 ? 44.292 15.719 8.370 1.00 23.58 93 TRP A O 1
ATOM 701 N N . VAL A 1 106 ? 44.801 17.378 6.923 1.00 23.50 94 VAL A N 1
ATOM 702 C CA . VAL A 1 106 ? 44.323 16.689 5.716 1.00 23.62 94 VAL A CA 1
ATOM 703 C C . VAL A 1 106 ? 45.423 16.760 4.643 1.00 24.06 94 VAL A C 1
ATOM 704 O O . VAL A 1 106 ? 46.082 17.784 4.496 1.00 24.40 94 VAL A O 1
ATOM 708 N N . MET A 1 107 ? 45.619 15.662 3.912 1.00 24.08 95 MET A N 1
ATOM 709 C CA . MET A 1 107 ? 46.559 15.636 2.776 1.00 23.99 95 MET A CA 1
ATOM 710 C C . MET A 1 107 ? 46.081 16.473 1.589 1.00 24.25 95 MET A C 1
ATOM 711 O O . MET A 1 107 ? 44.898 16.467 1.253 1.00 24.13 95 MET A O 1
ATOM 716 N N . GLY A 1 108 ? 47.019 17.168 0.941 1.00 24.24 96 GLY A N 1
ATOM 717 C CA . GLY A 1 108 ? 46.792 17.734 -0.384 1.00 23.89 96 GLY A CA 1
ATOM 718 C C . GLY A 1 108 ? 47.778 17.138 -1.387 1.00 23.71 96 GLY A C 1
ATOM 719 O O . GLY A 1 108 ? 48.665 16.362 -1.009 1.00 23.57 96 GLY A O 1
ATOM 720 N N . ASN A 1 109 ? 47.631 17.503 -2.659 1.00 23.13 97 ASN A N 1
ATOM 721 C CA . ASN A 1 109 ? 48.524 16.977 -3.706 1.00 23.38 97 ASN A CA 1
ATOM 722 C C . ASN A 1 109 ? 50.013 17.328 -3.533 1.00 23.75 97 ASN A C 1
ATOM 723 O O . ASN A 1 109 ? 50.876 16.588 -4.008 1.00 23.86 97 ASN A O 1
ATOM 728 N N . HIS A 1 110 ? 50.298 18.437 -2.840 1.00 22.95 98 HIS A N 1
ATOM 729 C CA . HIS A 1 110 ? 51.681 18.876 -2.598 1.00 22.99 98 HIS A CA 1
ATOM 730 C C . HIS A 1 110 ? 52.324 18.159 -1.412 1.00 23.08 98 HIS A C 1
ATOM 731 O O . HIS A 1 110 ? 53.548 18.162 -1.269 1.00 23.57 98 HIS A O 1
ATOM 738 N N . ASP A 1 111 ? 51.504 17.546 -0.563 1.00 23.45 99 ASP A N 1
ATOM 739 C CA . ASP A 1 111 ? 52.039 16.884 0.627 1.00 23.59 99 ASP A CA 1
ATOM 740 C C . ASP A 1 111 ? 52.648 15.524 0.324 1.00 23.74 99 ASP A C 1
ATOM 741 O O . ASP A 1 111 ? 52.389 14.939 -0.721 1.00 24.24 99 ASP A O 1
ATOM 746 N N . ASP A 1 112 ? 53.464 15.030 1.252 1.00 23.34 100 ASP A N 1
ATOM 747 C CA . ASP A 1 112 ? 54.025 13.698 1.144 1.00 23.35 100 ASP A CA 1
ATOM 748 C C . ASP A 1 112 ? 53.528 12.909 2.344 1.00 23.21 100 ASP A C 1
ATOM 749 O O . ASP A 1 112 ? 53.783 13.297 3.485 1.00 22.98 100 ASP A O 1
ATOM 754 N N . ARG A 1 113 ? 52.805 11.817 2.086 1.00 22.59 101 ARG A N 1
ATOM 755 C CA . ARG A 1 113 ? 52.165 11.046 3.160 1.00 22.43 101 ARG A CA 1
ATOM 756 C C . ARG A 1 113 ? 53.125 10.607 4.259 1.00 22.86 101 ARG A C 1
ATOM 757 O O . ARG A 1 113 ? 52.802 10.700 5.451 1.00 23.43 101 ARG A O 1
ATOM 765 N N . ALA A 1 114 ? 54.294 10.120 3.849 1.00 22.40 102 ALA A N 1
ATOM 766 C CA . ALA A 1 114 ? 55.282 9.577 4.778 1.00 22.47 102 ALA A CA 1
ATOM 767 C C . ALA A 1 114 ? 55.885 10.676 5.651 1.00 22.53 102 ALA A C 1
ATOM 768 O O . ALA A 1 114 ? 56.026 10.510 6.871 1.00 22.90 102 ALA A O 1
ATOM 770 N N . GLU A 1 115 ? 56.253 11.790 5.018 1.00 22.33 103 GLU A N 1
ATOM 771 C CA . GLU A 1 115 ? 56.887 12.895 5.740 1.00 22.24 103 GLU A CA 1
ATOM 772 C C . GLU A 1 115 ? 55.886 13.606 6.642 1.00 22.11 103 GLU A C 1
ATOM 773 O O . GLU A 1 115 ? 56.228 14.015 7.755 1.00 22.20 103 GLU A O 1
ATOM 779 N N . LEU A 1 116 ? 54.651 13.749 6.159 1.00 22.03 104 LEU A N 1
ATOM 780 C CA . LEU A 1 116 ? 53.564 14.283 6.979 1.00 22.08 104 LEU A CA 1
ATOM 781 C C . LEU A 1 116 ? 53.358 13.433 8.235 1.00 22.26 104 LEU A C 1
ATOM 782 O O . LEU A 1 116 ? 53.315 13.959 9.340 1.00 22.35 104 LEU A O 1
ATOM 787 N N . ARG A 1 117 ? 53.242 12.120 8.064 1.00 22.31 105 ARG A N 1
ATOM 788 C CA . ARG A 1 117 ? 53.094 11.224 9.214 1.00 22.79 105 ARG A CA 1
ATOM 789 C C . ARG A 1 117 ? 54.228 11.397 10.222 1.00 22.86 105 ARG A C 1
ATOM 790 O O . ARG A 1 117 ? 53.976 11.573 11.418 1.00 22.93 105 ARG A O 1
ATOM 798 N N . LYS A 1 118 ? 55.468 11.362 9.735 1.00 23.07 106 LYS A N 1
ATOM 799 C CA . LYS A 1 118 ? 56.643 11.435 10.608 1.00 23.66 106 LYS A CA 1
ATOM 800 C C . LYS A 1 118 ? 56.730 12.764 11.350 1.00 23.44 106 LYS A C 1
ATOM 801 O O . LYS A 1 118 ? 56.885 12.795 12.574 1.00 23.23 106 LYS A O 1
ATOM 807 N N . PHE A 1 119 ? 56.625 13.861 10.601 1.00 23.32 107 PHE A N 1
ATOM 808 C CA . PHE A 1 119 ? 57.019 15.168 11.128 1.00 23.68 107 PHE A CA 1
ATOM 809 C C . PHE A 1 119 ? 55.863 16.013 11.620 1.00 23.90 107 PHE A C 1
ATOM 810 O O . PHE A 1 119 ? 56.043 16.885 12.475 1.00 23.80 107 PHE A O 1
ATOM 818 N N . LEU A 1 120 ? 54.673 15.736 11.101 1.00 23.90 108 LEU A N 1
ATOM 819 C CA . LEU A 1 120 ? 53.479 16.402 11.581 1.00 24.16 108 LEU A CA 1
ATOM 820 C C . LEU A 1 120 ? 52.747 15.598 12.663 1.00 24.43 108 LEU A C 1
ATOM 821 O O . LEU A 1 120 ? 52.230 16.182 13.614 1.00 24.48 108 LEU A O 1
ATOM 826 N N . LEU A 1 121 ? 52.728 14.266 12.538 1.00 24.45 109 LEU A N 1
ATOM 827 C CA . LEU A 1 121 ? 51.882 13.418 13.400 1.00 24.45 109 LEU A CA 1
ATOM 828 C C . LEU A 1 121 ? 52.605 12.516 14.414 1.00 24.61 109 LEU A C 1
ATOM 829 O O . LEU A 1 121 ? 51.950 11.868 15.240 1.00 24.46 109 LEU A O 1
ATOM 834 N N . ASP A 1 122 ? 53.937 12.472 14.357 1.00 24.83 110 ASP A N 1
ATOM 835 C CA . ASP A 1 122 ? 54.729 11.528 15.166 1.00 24.97 110 ASP A CA 1
ATOM 836 C C . ASP A 1 122 ? 54.307 10.079 14.922 1.00 24.90 110 ASP A C 1
ATOM 837 O O . ASP A 1 122 ? 54.299 9.260 15.843 1.00 24.93 110 ASP A O 1
ATOM 842 N N . GLU A 1 123 ? 53.949 9.773 13.682 1.00 24.74 111 GLU A N 1
ATOM 843 C CA . GLU A 1 123 ? 53.510 8.432 13.323 1.00 25.12 111 GLU A CA 1
ATOM 844 C C . GLU A 1 123 ? 54.518 7.784 12.382 1.00 25.12 111 GLU A C 1
ATOM 845 O O . GLU A 1 123 ? 55.250 8.483 11.668 1.00 25.04 111 GLU A O 1
ATOM 851 N N . ALA A 1 124 ? 54.566 6.453 12.403 1.00 24.91 112 ALA A N 1
ATOM 852 C CA . ALA A 1 124 ? 55.448 5.695 11.521 1.00 25.20 112 ALA A CA 1
ATOM 853 C C . ALA A 1 124 ? 55.181 6.108 10.080 1.00 25.35 112 ALA A C 1
ATOM 854 O O . ALA A 1 124 ? 54.020 6.289 9.700 1.00 25.85 112 ALA A O 1
ATOM 856 N N . PRO A 1 125 ? 56.250 6.281 9.280 1.00 25.46 113 PRO A N 1
ATOM 857 C CA . PRO A 1 125 ? 56.029 6.626 7.881 1.00 25.49 113 PRO A CA 1
ATOM 858 C C . PRO A 1 125 ? 55.308 5.490 7.163 1.00 25.50 113 PRO A C 1
ATOM 859 O O . PRO A 1 125 ? 55.658 4.312 7.320 1.00 25.86 113 PRO A O 1
ATOM 863 N N . SER A 1 126 ? 54.278 5.862 6.420 1.00 25.44 114 SER A N 1
ATOM 864 C CA . SER A 1 126 ? 53.498 4.941 5.619 1.00 25.02 114 SER A CA 1
ATOM 865 C C . SER A 1 126 ? 53.036 5.725 4.407 1.00 24.86 114 SER A C 1
ATOM 866 O O . SER A 1 126 ? 52.836 6.942 4.491 1.00 24.68 114 SER A O 1
ATOM 869 N N . MET A 1 127 ? 52.888 5.031 3.283 1.00 24.43 115 MET A N 1
ATOM 870 C CA . MET A 1 127 ? 52.342 5.648 2.076 1.00 24.31 115 MET A CA 1
ATOM 871 C C . MET A 1 127 ? 50.851 5.338 1.883 1.00 24.01 115 MET A C 1
ATOM 872 O O . MET A 1 127 ? 50.283 5.636 0.837 1.00 23.92 115 MET A O 1
ATOM 877 N N . ALA A 1 128 ? 50.222 4.733 2.890 1.00 23.83 116 ALA A N 1
ATOM 878 C CA . ALA A 1 128 ? 48.778 4.496 2.846 1.00 23.93 116 ALA A CA 1
ATOM 879 C C . ALA A 1 128 ? 48.034 5.836 2.830 1.00 23.85 116 ALA A C 1
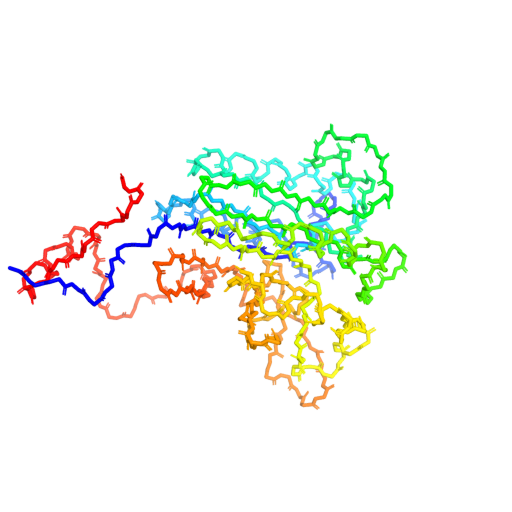ATOM 880 O O . ALA A 1 128 ? 48.526 6.825 3.389 1.00 24.12 116 ALA A O 1
ATOM 882 N N . PRO A 1 129 ? 46.841 5.882 2.203 1.00 23.82 117 PRO A N 1
ATOM 883 C CA . PRO A 1 129 ? 46.067 7.136 2.227 1.00 23.55 117 PRO A CA 1
ATOM 884 C C . PRO A 1 129 ? 45.842 7.639 3.657 1.00 23.21 117 PRO A C 1
ATOM 885 O O . PRO A 1 129 ? 45.672 6.828 4.569 1.00 23.37 117 PRO A O 1
ATOM 889 N N . LEU A 1 130 ? 45.878 8.959 3.851 1.00 23.05 118 LEU A N 1
ATOM 890 C CA . LEU A 1 130 ? 45.616 9.531 5.172 1.00 23.30 118 LEU A CA 1
ATOM 891 C C . LEU A 1 130 ? 44.106 9.687 5.356 1.00 23.03 118 LEU A C 1
ATOM 892 O O . LEU A 1 130 ? 43.550 10.776 5.178 1.00 23.05 118 LEU A O 1
ATOM 897 N N . ASP A 1 131 ? 43.460 8.571 5.691 1.00 22.82 119 ASP A N 1
ATOM 898 C CA . ASP A 1 131 ? 42.020 8.525 5.934 1.00 21.94 119 ASP A CA 1
ATOM 899 C C . ASP A 1 131 ? 41.803 8.281 7.416 1.00 22.04 119 ASP A C 1
ATOM 900 O O . ASP A 1 131 ? 42.349 7.333 7.984 1.00 21.88 119 ASP A O 1
ATOM 905 N N . ARG A 1 132 ? 41.009 9.142 8.037 1.00 21.05 120 ARG A N 1
ATOM 906 C CA . ARG A 1 132 ? 40.861 9.139 9.487 1.00 20.81 120 ARG A CA 1
ATOM 907 C C . ARG A 1 132 ? 39.453 9.548 9.882 1.00 21.15 120 ARG A C 1
ATOM 908 O O . ARG A 1 132 ? 38.733 10.183 9.108 1.00 20.48 120 ARG A O 1
ATOM 916 N N . VAL A 1 133 ? 39.073 9.175 11.097 1.00 21.50 121 VAL A N 1
ATOM 917 C CA . VAL A 1 133 ? 37.789 9.594 11.668 1.00 22.26 121 VAL A CA 1
ATOM 918 C C . VAL A 1 133 ? 38.000 9.978 13.118 1.00 22.77 121 VAL A C 1
ATOM 919 O O . VAL A 1 133 ? 38.798 9.360 13.825 1.00 22.19 121 VAL A O 1
ATOM 923 N N . CYS A 1 134 ? 37.279 10.998 13.563 1.00 23.12 122 CYS A N 1
ATOM 924 C CA . CYS A 1 134 ? 37.230 11.313 14.977 1.00 23.82 122 CYS A CA 1
ATOM 925 C C . CYS A 1 134 ? 35.884 11.927 15.318 1.00 23.60 122 CYS A C 1
ATOM 926 O O . CYS A 1 134 ? 35.104 12.275 14.426 1.00 24.44 122 CYS A O 1
ATOM 929 N N . MET A 1 135 ? 35.631 12.051 16.616 1.00 22.81 123 MET A N 1
ATOM 930 C CA . MET A 1 135 ? 34.421 12.683 17.136 1.00 22.25 123 MET A CA 1
ATOM 931 C C . MET A 1 135 ? 34.783 13.930 17.940 1.00 21.69 123 MET A C 1
ATOM 932 O O . MET A 1 135 ? 35.767 13.937 18.690 1.00 21.27 123 MET A O 1
ATOM 937 N N . ILE A 1 136 ? 34.001 14.988 17.758 1.00 20.84 124 ILE A N 1
ATOM 938 C CA . ILE A 1 136 ? 34.022 16.112 18.691 1.00 21.16 124 ILE A CA 1
ATOM 939 C C . ILE A 1 136 ? 32.639 16.106 19.329 1.00 20.99 124 ILE A C 1
ATOM 940 O O . ILE A 1 136 ? 31.669 16.542 18.706 1.00 20.10 124 ILE A O 1
ATOM 945 N N . ASP A 1 137 ? 32.555 15.604 20.564 1.00 22.10 125 ASP A N 1
ATOM 946 C CA . ASP A 1 137 ? 31.264 15.329 21.201 1.00 22.78 125 ASP A CA 1
ATOM 947 C C . ASP A 1 137 ? 30.402 14.521 20.212 1.00 22.94 125 ASP A C 1
ATOM 948 O O . ASP A 1 137 ? 30.817 13.435 19.795 1.00 23.21 125 ASP A O 1
ATOM 953 N N . GLY A 1 138 ? 29.258 15.066 19.794 1.00 22.80 126 GLY A N 1
ATOM 954 C CA . GLY A 1 138 ? 28.355 14.380 18.860 1.00 23.20 126 GLY A CA 1
ATOM 955 C C . GLY A 1 138 ? 28.598 14.600 17.373 1.00 23.55 126 GLY A C 1
ATOM 956 O O . GLY A 1 138 ? 27.905 14.005 16.532 1.00 24.31 126 GLY A O 1
ATOM 957 N N . LEU A 1 139 ? 29.577 15.441 17.042 1.00 23.16 127 LEU A N 1
ATOM 958 C CA . LEU A 1 139 ? 29.899 15.745 15.645 1.00 23.15 127 LEU A CA 1
ATOM 959 C C . LEU A 1 139 ? 31.013 14.847 15.113 1.00 23.29 127 LEU A C 1
ATOM 960 O O . LEU A 1 139 ? 32.098 14.787 15.696 1.00 23.14 127 LEU A O 1
ATOM 965 N N . ARG A 1 140 ? 30.747 14.164 14.003 1.00 23.17 128 ARG A N 1
ATOM 966 C CA . ARG A 1 140 ? 31.754 13.299 13.386 1.00 23.17 128 ARG A CA 1
ATOM 967 C C . ARG A 1 140 ? 32.549 14.070 12.350 1.00 23.70 128 ARG A C 1
ATOM 968 O O . ARG A 1 140 ? 31.974 14.786 11.534 1.00 24.15 128 ARG A O 1
ATOM 976 N N . ILE A 1 141 ? 33.870 13.905 12.385 1.00 23.90 129 ILE A N 1
ATOM 977 C CA . ILE A 1 141 ? 34.738 14.466 11.353 1.00 24.44 129 ILE A CA 1
ATOM 978 C C . ILE A 1 141 ? 35.461 13.317 10.671 1.00 24.37 129 ILE A C 1
ATOM 979 O O . ILE A 1 141 ? 36.140 12.519 11.336 1.00 24.62 129 ILE A O 1
ATOM 984 N N . ILE A 1 142 ? 35.280 13.229 9.355 1.00 24.24 130 ILE A N 1
ATOM 985 C CA . ILE A 1 142 ? 35.969 12.237 8.530 1.00 24.62 130 ILE A CA 1
ATOM 986 C C . ILE A 1 142 ? 36.974 12.961 7.642 1.00 24.45 130 ILE A C 1
ATOM 987 O O . ILE A 1 142 ? 36.612 13.889 6.914 1.00 24.31 130 ILE A O 1
ATOM 992 N N . VAL A 1 143 ? 38.227 12.515 7.707 1.00 24.13 131 VAL A N 1
ATOM 993 C CA . VAL A 1 143 ? 39.300 13.034 6.857 1.00 24.31 131 VAL A CA 1
ATOM 994 C C . VAL A 1 143 ? 39.521 12.027 5.731 1.00 24.51 131 VAL A C 1
ATOM 995 O O . VAL A 1 143 ? 39.747 10.842 5.985 1.00 24.25 131 VAL A O 1
ATOM 999 N N . LEU A 1 144 ? 39.446 12.513 4.494 1.00 24.31 132 LEU A N 1
ATOM 1000 C CA . LEU A 1 144 ? 39.696 11.690 3.314 1.00 24.56 132 LEU A CA 1
ATOM 1001 C C . LEU A 1 144 ? 40.909 12.220 2.545 1.00 24.20 132 LEU A C 1
ATOM 1002 O O . LEU A 1 144 ? 41.123 13.431 2.481 1.00 24.17 132 LEU A O 1
ATOM 1007 N N . ASP A 1 145 ? 41.693 11.302 1.988 1.00 23.53 133 ASP A N 1
ATOM 1008 C CA . ASP A 1 145 ? 42.894 11.629 1.222 1.00 23.55 133 ASP A CA 1
ATOM 1009 C C . ASP A 1 145 ? 42.610 11.466 -0.275 1.00 23.39 133 ASP A C 1
ATOM 1010 O O . ASP A 1 145 ? 42.522 10.338 -0.786 1.00 23.93 133 ASP A O 1
ATOM 1015 N N . THR A 1 146 ? 42.460 12.603 -0.966 1.00 23.07 134 THR A N 1
ATOM 1016 C CA . THR A 1 146 ? 42.191 12.625 -2.406 1.00 23.12 134 THR A CA 1
ATOM 1017 C C . THR A 1 146 ? 43.490 12.710 -3.215 1.00 23.12 134 THR A C 1
ATOM 1018 O O . THR A 1 146 ? 43.459 12.693 -4.447 1.00 23.36 134 THR A O 1
ATOM 1022 N N . SER A 1 147 ? 44.627 12.778 -2.522 1.00 23.34 135 SER A N 1
ATOM 1023 C CA . SER A 1 147 ? 45.926 12.896 -3.197 1.00 23.08 135 SER A CA 1
ATOM 1024 C C . SER A 1 147 ? 46.339 11.579 -3.852 1.00 23.32 135 SER A C 1
ATOM 1025 O O . SER A 1 147 ? 45.930 10.489 -3.430 1.00 22.89 135 SER A O 1
ATOM 1028 N N . VAL A 1 148 ? 47.175 11.699 -4.873 1.00 23.05 136 VAL A N 1
ATOM 1029 C CA . VAL A 1 148 ? 47.707 10.560 -5.604 1.00 23.39 136 VAL A CA 1
ATOM 1030 C C . VAL A 1 148 ? 49.221 10.778 -5.629 1.00 23.33 136 VAL A C 1
ATOM 1031 O O . VAL A 1 148 ? 49.685 11.740 -6.234 1.00 23.80 136 VAL A O 1
ATOM 1035 N N . PRO A 1 149 ? 49.989 9.921 -4.933 1.00 23.74 137 PRO A N 1
ATOM 1036 C CA . PRO A 1 149 ? 51.435 10.142 -4.926 1.00 23.48 137 PRO A CA 1
ATOM 1037 C C . PRO A 1 149 ? 52.009 10.305 -6.331 1.00 23.73 137 PRO A C 1
ATOM 1038 O O . PRO A 1 149 ? 51.685 9.516 -7.239 1.00 23.82 137 PRO A O 1
ATOM 1042 N N . GLY A 1 150 ? 52.843 11.334 -6.500 1.00 23.69 138 GLY A N 1
ATOM 1043 C CA . GLY A 1 150 ? 53.503 11.611 -7.778 1.00 23.79 138 GLY A CA 1
ATOM 1044 C C . GLY A 1 150 ? 52.631 12.324 -8.798 1.00 24.27 138 GLY A C 1
ATOM 1045 O O . GLY A 1 150 ? 53.081 12.608 -9.917 1.00 24.22 138 GLY A O 1
ATOM 1046 N N . HIS A 1 151 ? 51.391 12.626 -8.409 1.00 24.01 139 HIS A N 1
ATOM 1047 C CA . HIS A 1 151 ? 50.415 13.271 -9.287 1.00 24.11 139 HIS A CA 1
ATOM 1048 C C . HIS A 1 151 ? 49.718 14.425 -8.589 1.00 24.25 139 HIS A C 1
ATOM 1049 O O . HIS A 1 151 ? 49.766 14.541 -7.357 1.00 24.32 139 HIS A O 1
ATOM 1056 N N . HIS A 1 152 ? 49.038 15.257 -9.376 1.00 23.92 140 HIS A N 1
ATOM 1057 C CA . HIS A 1 152 ? 48.378 16.448 -8.829 1.00 23.93 140 HIS A CA 1
ATOM 1058 C C . HIS A 1 152 ? 46.863 16.487 -8.909 1.00 24.01 140 HIS A C 1
ATOM 1059 O O . HIS A 1 152 ? 46.216 17.262 -8.187 1.00 24.23 140 HIS A O 1
ATOM 1066 N N . HIS A 1 153 ? 46.292 15.632 -9.757 1.00 23.92 141 HIS A N 1
ATOM 1067 C CA . HIS A 1 153 ? 44.848 15.487 -9.818 1.00 23.80 141 HIS A CA 1
ATOM 1068 C C . HIS A 1 153 ? 44.383 14.695 -8.595 1.00 23.54 141 HIS A C 1
ATOM 1069 O O . HIS A 1 153 ? 45.204 14.150 -7.855 1.00 23.12 141 HIS A O 1
ATOM 1076 N N . GLY A 1 154 ? 43.073 14.627 -8.399 1.00 22.49 142 GLY A N 1
ATOM 1077 C CA . GLY A 1 154 ? 42.507 13.900 -7.265 1.00 22.37 142 GLY A CA 1
ATOM 1078 C C . GLY A 1 154 ? 41.912 12.566 -7.673 1.00 22.44 142 GLY A C 1
ATOM 1079 O O . GLY A 1 154 ? 41.347 12.435 -8.758 1.00 21.99 142 GLY A O 1
ATOM 1080 N N . GLU A 1 155 ? 42.055 11.567 -6.804 1.00 22.43 143 GLU A N 1
ATOM 1081 C CA . GLU A 1 155 ? 41.417 10.269 -6.992 1.00 23.29 143 GLU A CA 1
ATOM 1082 C C . GLU A 1 155 ? 41.070 9.704 -5.633 1.00 23.77 143 GLU A C 1
ATOM 1083 O O . GLU A 1 155 ? 41.763 9.966 -4.652 1.00 23.88 143 GLU A O 1
ATOM 1089 N N . ILE A 1 156 ? 40.005 8.914 -5.589 1.00 24.21 144 ILE A N 1
ATOM 1090 C CA . ILE A 1 156 ? 39.656 8.178 -4.384 1.00 24.65 144 ILE A CA 1
ATOM 1091 C C . ILE A 1 156 ? 39.601 6.704 -4.794 1.00 24.65 144 ILE A C 1
ATOM 1092 O O . ILE A 1 156 ? 38.816 6.333 -5.675 1.00 25.17 144 ILE A O 1
ATOM 1097 N N . ARG A 1 157 ? 40.467 5.882 -4.199 1.00 24.07 145 ARG A N 1
ATOM 1098 C CA . ARG A 1 157 ? 40.539 4.455 -4.544 1.00 24.04 145 ARG A CA 1
ATOM 1099 C C . ARG A 1 157 ? 39.222 3.761 -4.197 1.00 23.36 145 ARG A C 1
ATOM 1100 O O . ARG A 1 157 ? 38.514 4.184 -3.275 1.00 22.92 145 ARG A O 1
ATOM 1108 N N . ALA A 1 158 ? 38.914 2.678 -4.908 1.00 22.99 146 ALA A N 1
ATOM 1109 C CA . ALA A 1 158 ? 37.771 1.837 -4.555 1.00 22.87 146 ALA A CA 1
ATOM 1110 C C . ALA A 1 158 ? 37.798 1.447 -3.074 1.00 22.93 146 ALA A C 1
ATOM 1111 O O . ALA A 1 158 ? 36.759 1.463 -2.404 1.00 23.37 146 ALA A O 1
ATOM 1113 N N . SER A 1 159 ? 38.982 1.108 -2.559 1.00 22.79 147 SER A N 1
ATOM 1114 C CA . SER A 1 159 ? 39.122 0.717 -1.153 1.00 22.74 147 SER A CA 1
ATOM 1115 C C . SER A 1 159 ? 38.748 1.851 -0.197 1.00 22.84 147 SER A C 1
ATOM 1116 O O . SER A 1 159 ? 38.159 1.603 0.859 1.00 22.91 147 SER A O 1
ATOM 1119 N N . GLN A 1 160 ? 39.089 3.084 -0.574 1.00 22.72 148 GLN A N 1
ATOM 1120 C CA . GLN A 1 160 ? 38.736 4.263 0.222 1.00 23.11 148 GLN A CA 1
ATOM 1121 C C . GLN A 1 160 ? 37.235 4.494 0.218 1.00 23.34 148 GLN A C 1
ATOM 1122 O O . GLN A 1 160 ? 36.652 4.842 1.247 1.00 24.09 148 GLN A O 1
ATOM 1128 N N . LEU A 1 161 ? 36.612 4.305 -0.947 1.00 23.49 149 LEU A N 1
ATOM 1129 C CA . LEU A 1 161 ? 35.163 4.460 -1.059 1.00 23.57 149 LEU A CA 1
ATOM 1130 C C . LEU A 1 161 ? 34.427 3.425 -0.224 1.00 23.46 149 LEU A C 1
ATOM 1131 O O . LEU A 1 161 ? 33.409 3.746 0.376 1.00 23.51 149 LEU A O 1
ATOM 1136 N N . GLY A 1 162 ? 34.941 2.192 -0.202 1.00 23.46 150 GLY A N 1
ATOM 1137 C CA . GLY A 1 162 ? 34.355 1.124 0.622 1.00 23.76 150 GLY A CA 1
ATOM 1138 C C . GLY A 1 162 ? 34.434 1.469 2.097 1.00 23.78 150 GLY A C 1
ATOM 1139 O O . GLY A 1 162 ? 33.451 1.342 2.831 1.00 23.95 150 GLY A O 1
ATOM 1140 N N . TRP A 1 163 ? 35.608 1.927 2.525 1.00 24.09 151 TRP A N 1
ATOM 1141 C CA . TRP A 1 163 ? 35.828 2.339 3.904 1.00 23.88 151 TRP A CA 1
ATOM 1142 C C . TRP A 1 163 ? 34.878 3.481 4.284 1.00 24.20 151 TRP A C 1
ATOM 1143 O O . TRP A 1 163 ? 34.231 3.447 5.335 1.00 23.94 151 TRP A O 1
ATOM 1154 N N . LEU A 1 164 ? 34.784 4.480 3.411 1.00 23.80 152 LEU A N 1
ATOM 1155 C CA . LEU A 1 164 ? 33.907 5.624 3.647 1.00 24.26 152 LEU A CA 1
ATOM 1156 C C . LEU A 1 164 ? 32.436 5.208 3.754 1.00 24.15 152 LEU A C 1
ATOM 1157 O O . LEU A 1 164 ? 31.718 5.652 4.663 1.00 24.22 152 LEU A O 1
ATOM 1162 N N . ALA A 1 165 ? 31.994 4.346 2.838 1.00 24.05 153 ALA A N 1
ATOM 1163 C CA . ALA A 1 165 ? 30.626 3.829 2.875 1.00 24.02 153 ALA A CA 1
ATOM 1164 C C . ALA A 1 165 ? 30.338 3.103 4.183 1.00 24.10 153 ALA A C 1
ATOM 1165 O O . ALA A 1 165 ? 29.272 3.273 4.764 1.00 24.44 153 ALA A O 1
ATOM 1167 N N . GLU A 1 166 ? 31.288 2.289 4.638 1.00 23.85 154 GLU A N 1
ATOM 1168 C CA . GLU A 1 166 ? 31.106 1.521 5.868 1.00 24.25 154 GLU A CA 1
ATOM 1169 C C . GLU A 1 166 ? 30.988 2.457 7.073 1.00 24.07 154 GLU A C 1
ATOM 1170 O O . GLU A 1 166 ? 30.136 2.258 7.950 1.00 24.05 154 GLU A O 1
ATOM 1176 N N . GLU A 1 167 ? 31.820 3.496 7.097 1.00 23.40 155 GLU A N 1
ATOM 1177 C CA . GLU A 1 167 ? 31.762 4.472 8.181 1.00 23.55 155 GLU A CA 1
ATOM 1178 C C . GLU A 1 167 ? 30.415 5.203 8.190 1.00 23.32 155 GLU A C 1
ATOM 1179 O O . GLU A 1 167 ? 29.815 5.408 9.248 1.00 23.78 155 GLU A O 1
ATOM 1185 N N . LEU A 1 168 ? 29.949 5.579 7.002 1.00 23.13 156 LEU A N 1
ATOM 1186 C CA . LEU A 1 168 ? 28.721 6.361 6.865 1.00 22.86 156 LEU A CA 1
ATOM 1187 C C . LEU A 1 168 ? 27.433 5.524 6.942 1.00 23.00 156 LEU A C 1
ATOM 1188 O O . LEU A 1 168 ? 26.330 6.069 6.787 1.00 23.05 156 LEU A O 1
ATOM 1193 N N . ALA A 1 169 ? 27.575 4.216 7.183 1.00 22.44 157 ALA A N 1
ATOM 1194 C CA . ALA A 1 169 ? 26.413 3.316 7.278 1.00 22.90 157 ALA A CA 1
ATOM 1195 C C . ALA A 1 169 ? 25.468 3.709 8.407 1.00 23.18 157 ALA A C 1
ATOM 1196 O O . ALA A 1 169 ? 24.266 3.407 8.360 1.00 23.37 157 ALA A O 1
ATOM 1198 N N . THR A 1 170 ? 26.018 4.350 9.438 1.00 23.16 158 THR A N 1
ATOM 1199 C CA . THR A 1 170 ? 25.203 4.942 10.506 1.00 23.11 158 THR A CA 1
ATOM 1200 C C . THR A 1 170 ? 25.550 6.421 10.665 1.00 23.67 158 THR A C 1
ATOM 1201 O O . THR A 1 170 ? 26.700 6.817 10.419 1.00 23.66 158 THR A O 1
ATOM 1205 N N . PRO A 1 171 ? 24.558 7.241 11.066 1.00 23.73 159 PRO A N 1
ATOM 1206 C CA . PRO A 1 171 ? 24.796 8.670 11.267 1.00 23.63 159 PRO A CA 1
ATOM 1207 C C . PRO A 1 171 ? 25.344 8.982 12.656 1.00 23.21 159 PRO A C 1
ATOM 1208 O O . PRO A 1 171 ? 25.258 8.147 13.574 1.00 23.60 159 PRO A O 1
ATOM 1212 N N . ALA A 1 172 ? 25.904 10.182 12.790 1.00 22.88 160 ALA A N 1
ATOM 1213 C CA . ALA A 1 172 ? 26.324 10.706 14.088 1.00 22.80 160 ALA A CA 1
ATOM 1214 C C . ALA A 1 172 ? 25.246 11.657 14.615 1.00 22.94 160 ALA A C 1
ATOM 1215 O O . ALA A 1 172 ? 24.456 12.193 13.827 1.00 23.34 160 ALA A O 1
ATOM 1217 N N . PRO A 1 173 ? 25.184 11.855 15.946 1.00 23.45 161 PRO A N 1
ATOM 1218 C CA . PRO A 1 173 ? 24.124 12.717 16.496 1.00 23.09 161 PRO A CA 1
ATOM 1219 C C . PRO A 1 173 ? 24.049 14.117 15.875 1.00 23.31 161 PRO A C 1
ATOM 1220 O O . PRO A 1 173 ? 22.947 14.607 15.588 1.00 24.07 161 PRO A O 1
ATOM 1224 N N . ASP A 1 174 ? 25.201 14.748 15.670 1.00 23.13 162 ASP A N 1
ATOM 1225 C CA . ASP A 1 174 ? 25.239 16.076 15.057 1.00 23.29 162 ASP A CA 1
ATOM 1226 C C . ASP A 1 174 ? 25.617 16.031 13.584 1.00 23.12 162 ASP A C 1
ATOM 1227 O O . ASP A 1 174 ? 25.986 17.050 12.993 1.00 23.49 162 ASP A O 1
ATOM 1232 N N . GLY A 1 175 ? 25.501 14.847 12.993 1.00 23.16 163 GLY A N 1
ATOM 1233 C CA . GLY A 1 175 ? 25.885 14.636 11.609 1.00 23.53 163 GLY A CA 1
ATOM 1234 C C . GLY A 1 175 ? 27.389 14.655 11.418 1.00 23.55 163 GLY A C 1
ATOM 1235 O O . GLY A 1 175 ? 28.148 14.562 12.381 1.00 23.87 163 GLY A O 1
ATOM 1236 N N . THR A 1 176 ? 27.815 14.793 10.167 1.00 23.65 164 THR A N 1
ATOM 1237 C CA . THR A 1 176 ? 29.203 14.560 9.807 1.00 23.88 164 THR A CA 1
ATOM 1238 C C . THR A 1 176 ? 29.775 15.669 8.925 1.00 24.00 164 THR A C 1
ATOM 1239 O O . THR A 1 176 ? 29.089 16.201 8.049 1.00 23.90 164 THR A O 1
ATOM 1243 N N . ILE A 1 177 ? 31.038 16.008 9.179 1.00 23.55 165 ILE A N 1
ATOM 1244 C CA . ILE A 1 177 ? 31.791 16.893 8.302 1.00 24.19 165 ILE A CA 1
ATOM 1245 C C . ILE A 1 177 ? 32.841 16.029 7.612 1.00 24.35 165 ILE A C 1
ATOM 1246 O O . ILE A 1 177 ? 33.587 15.300 8.275 1.00 24.43 165 ILE A O 1
ATOM 1251 N N . LEU A 1 178 ? 32.881 16.101 6.284 1.00 24.39 166 LEU A N 1
ATOM 1252 C CA . LEU A 1 178 ? 33.883 15.395 5.485 1.00 24.65 166 LEU A CA 1
ATOM 1253 C C . LEU A 1 178 ? 34.914 16.414 5.038 1.00 24.59 166 LEU A C 1
ATOM 1254 O O . LEU A 1 178 ? 34.562 17.392 4.387 1.00 24.50 166 LEU A O 1
ATOM 1259 N N . ALA A 1 179 ? 36.178 16.175 5.387 1.00 24.15 167 ALA A N 1
ATOM 1260 C CA . ALA A 1 179 ? 37.266 17.093 5.055 1.00 23.93 167 ALA A CA 1
ATOM 1261 C C . ALA A 1 179 ? 38.191 16.415 4.057 1.00 24.00 167 ALA A C 1
ATOM 1262 O O . ALA A 1 179 ? 38.629 15.289 4.279 1.00 24.13 167 ALA A O 1
ATOM 1264 N N . LEU A 1 180 ? 38.465 17.090 2.941 1.00 23.39 168 LEU A N 1
ATOM 1265 C CA . LEU A 1 180 ? 39.328 16.531 1.887 1.00 23.90 168 LEU A CA 1
ATOM 1266 C C . LEU A 1 180 ? 39.980 17.691 1.142 1.00 23.46 168 LEU A C 1
ATOM 1267 O O . LEU A 1 180 ? 39.678 18.853 1.438 1.00 24.20 168 LEU A O 1
ATOM 1272 N N . HIS A 1 181 ? 40.881 17.401 0.201 1.00 23.29 169 HIS A N 1
ATOM 1273 C CA . HIS A 1 181 ? 41.561 18.474 -0.521 1.00 22.99 169 HIS A CA 1
ATOM 1274 C C . HIS A 1 181 ? 40.865 18.860 -1.832 1.00 23.52 169 HIS A C 1
ATOM 1275 O O . HIS A 1 181 ? 40.437 20.015 -2.004 1.00 23.32 169 HIS A O 1
ATOM 1282 N N . HIS A 1 182 ? 40.790 17.903 -2.763 1.00 23.49 170 HIS A N 1
ATOM 1283 C CA . HIS A 1 182 ? 40.212 18.148 -4.090 1.00 23.42 170 HIS A CA 1
ATOM 1284 C C . HIS A 1 182 ? 38.680 18.149 -4.009 1.00 23.61 170 HIS A C 1
ATOM 1285 O O . HIS A 1 182 ? 38.082 17.110 -3.684 1.00 23.74 170 HIS A O 1
ATOM 1292 N N . PRO A 1 183 ? 38.031 19.296 -4.316 1.00 23.62 171 PRO A N 1
ATOM 1293 C CA . PRO A 1 183 ? 36.567 19.338 -4.120 1.00 23.53 171 PRO A CA 1
ATOM 1294 C C . PRO A 1 183 ? 35.753 18.719 -5.267 1.00 23.24 171 PRO A C 1
ATOM 1295 O O . PRO A 1 183 ? 36.139 18.855 -6.438 1.00 23.28 171 PRO A O 1
ATOM 1299 N N . PRO A 1 184 ? 34.636 18.036 -4.931 1.00 23.35 172 PRO A N 1
ATOM 1300 C CA . PRO A 1 184 ? 33.773 17.479 -5.977 1.00 23.26 172 PRO A CA 1
ATOM 1301 C C . PRO A 1 184 ? 32.828 18.538 -6.546 1.00 23.56 172 PRO A C 1
ATOM 1302 O O . PRO A 1 184 ? 31.598 18.385 -6.483 1.00 24.63 172 PRO A O 1
ATOM 1306 N N . ILE A 1 185 ? 33.405 19.604 -7.099 1.00 23.43 173 ILE A N 1
ATOM 1307 C CA . ILE A 1 185 ? 32.609 20.679 -7.691 1.00 24.10 173 ILE A CA 1
ATOM 1308 C C . ILE A 1 185 ? 33.283 21.236 -8.946 1.00 23.57 173 ILE A C 1
ATOM 1309 O O . ILE A 1 185 ? 34.509 21.081 -9.119 1.00 23.82 173 ILE A O 1
ATOM 1314 N N . PRO A 1 186 ? 32.494 21.879 -9.830 1.00 23.24 174 PRO A N 1
ATOM 1315 C CA . PRO A 1 186 ? 33.090 22.583 -10.972 1.00 23.15 174 PRO A CA 1
ATOM 1316 C C . PRO A 1 186 ? 33.940 23.767 -10.519 1.00 23.80 174 PRO A C 1
ATOM 1317 O O . PRO A 1 186 ? 33.667 24.358 -9.462 1.00 23.45 174 PRO A O 1
ATOM 1321 N N . SER A 1 187 ? 34.952 24.105 -11.317 1.00 24.19 175 SER A N 1
ATOM 1322 C CA . SER A 1 187 ? 35.749 25.309 -11.094 1.00 24.53 175 SER A CA 1
ATOM 1323 C C . SER A 1 187 ? 35.438 26.319 -12.194 1.00 24.40 175 SER A C 1
ATOM 1324 O O . SER A 1 187 ? 35.098 25.942 -13.322 1.00 25.36 175 SER A O 1
ATOM 1327 N N . VAL A 1 188 ? 35.556 27.602 -11.870 1.00 23.92 176 VAL A N 1
ATOM 1328 C CA . VAL A 1 188 ? 35.392 28.645 -12.869 1.00 24.17 176 VAL A CA 1
ATOM 1329 C C . VAL A 1 188 ? 36.676 28.872 -13.663 1.00 24.22 176 VAL A C 1
ATOM 1330 O O . VAL A 1 188 ? 36.666 29.598 -14.658 1.00 23.99 176 VAL A O 1
ATOM 1334 N N . LEU A 1 189 ? 37.777 28.266 -13.216 1.00 23.96 177 LEU A N 1
ATOM 1335 C CA . LEU A 1 189 ? 39.057 28.379 -13.925 1.00 24.47 177 LEU A CA 1
ATOM 1336 C C . LEU A 1 189 ? 39.327 27.131 -14.768 1.00 24.62 177 LEU A C 1
ATOM 1337 O O . LEU A 1 189 ? 39.380 26.018 -14.237 1.00 24.98 177 LEU A O 1
ATOM 1342 N N . ASP A 1 190 ? 39.497 27.328 -16.075 1.00 24.63 178 ASP A N 1
ATOM 1343 C CA . ASP A 1 190 ? 39.669 26.209 -17.008 1.00 24.20 178 ASP A CA 1
ATOM 1344 C C . ASP A 1 190 ? 40.826 25.286 -16.627 1.00 24.13 178 ASP A C 1
ATOM 1345 O O . ASP A 1 190 ? 40.682 24.060 -16.672 1.00 23.89 178 ASP A O 1
ATOM 1350 N N . MET A 1 191 ? 41.961 25.868 -16.236 1.00 23.81 179 MET A N 1
ATOM 1351 C CA . MET A 1 191 ? 43.143 25.073 -15.862 1.00 23.51 179 MET A CA 1
ATOM 1352 C C . MET A 1 191 ? 42.871 24.064 -14.739 1.00 23.43 179 MET A C 1
ATOM 1353 O O . MET A 1 191 ? 43.571 23.050 -14.631 1.00 23.16 179 MET A O 1
ATOM 1358 N N . ALA A 1 192 ? 41.872 24.339 -13.899 1.00 23.07 180 ALA A N 1
ATOM 1359 C CA . ALA A 1 192 ? 41.567 23.438 -12.784 1.00 22.94 180 ALA A CA 1
ATOM 1360 C C . ALA A 1 192 ? 41.245 22.012 -13.248 1.00 23.01 180 ALA A C 1
ATOM 1361 O O . ALA A 1 192 ? 41.468 21.057 -12.496 1.00 23.44 180 ALA A O 1
ATOM 1363 N N . VAL A 1 193 ? 40.723 21.866 -14.469 1.00 22.88 181 VAL A N 1
ATOM 1364 C CA . VAL A 1 193 ? 40.317 20.531 -14.945 1.00 22.97 181 VAL A CA 1
ATOM 1365 C C . VAL A 1 193 ? 41.501 19.559 -15.021 1.00 23.34 181 VAL A C 1
ATOM 1366 O O . VAL A 1 193 ? 41.323 18.349 -14.865 1.00 23.94 181 VAL A O 1
ATOM 1370 N N . THR A 1 194 ? 42.707 20.093 -15.240 1.00 23.28 182 THR A N 1
ATOM 1371 C CA . THR A 1 194 ? 43.905 19.248 -15.368 1.00 23.38 182 THR A CA 1
ATOM 1372 C C . THR A 1 194 ? 44.237 18.519 -14.071 1.00 23.32 182 THR A C 1
ATOM 1373 O O . THR A 1 194 ? 44.891 17.472 -14.091 1.00 23.54 182 THR A O 1
ATOM 1377 N N . VAL A 1 195 ? 43.771 19.077 -12.951 1.00 22.61 183 VAL A N 1
ATOM 1378 C CA . VAL A 1 195 ? 44.116 18.575 -11.621 1.00 23.15 183 VAL A CA 1
ATOM 1379 C C . VAL A 1 195 ? 42.887 18.403 -10.712 1.00 23.07 183 VAL A C 1
ATOM 1380 O O . VAL A 1 195 ? 43.012 18.389 -9.478 1.00 23.47 183 VAL A O 1
ATOM 1384 N N . GLU A 1 196 ? 41.709 18.258 -11.317 1.00 23.14 184 GLU A N 1
ATOM 1385 C CA . GLU A 1 196 ? 40.475 18.092 -10.546 1.00 23.36 184 GLU A CA 1
ATOM 1386 C C . GLU A 1 196 ? 40.326 16.667 -9.988 1.00 23.26 184 GLU A C 1
ATOM 1387 O O . GLU A 1 196 ? 41.050 15.749 -10.393 1.00 23.64 184 GLU A O 1
ATOM 1393 N N . LEU A 1 197 ? 39.387 16.504 -9.051 1.00 23.32 185 LEU A N 1
ATOM 1394 C CA . LEU A 1 197 ? 39.028 15.188 -8.545 1.00 23.46 185 LEU A CA 1
ATOM 1395 C C . LEU A 1 197 ? 38.329 14.397 -9.649 1.00 23.47 185 LEU A C 1
ATOM 1396 O O . LEU A 1 197 ? 37.301 14.835 -10.161 1.00 23.54 185 LEU A O 1
ATOM 1401 N N . ARG A 1 198 ? 38.894 13.244 -10.000 1.00 23.73 186 ARG A N 1
ATOM 1402 C CA . ARG A 1 198 ? 38.339 12.377 -11.048 1.00 23.94 186 ARG A CA 1
ATOM 1403 C C . ARG A 1 198 ? 37.309 11.395 -10.500 1.00 24.13 186 ARG A C 1
ATOM 1404 O O . ARG A 1 198 ? 37.332 11.047 -9.313 1.00 24.24 186 ARG A O 1
ATOM 1412 N N . ASP A 1 199 ? 36.416 10.949 -11.381 1.00 23.99 187 ASP A N 1
ATOM 1413 C CA . ASP A 1 199 ? 35.362 9.977 -11.046 1.00 24.18 187 ASP A CA 1
ATOM 1414 C C . ASP A 1 199 ? 34.547 10.392 -9.816 1.00 24.19 187 ASP A C 1
ATOM 1415 O O . ASP A 1 199 ? 34.331 9.607 -8.883 1.00 24.15 187 ASP A O 1
ATOM 1420 N N . GLN A 1 200 ? 34.086 11.637 -9.836 1.00 23.65 188 GLN A N 1
ATOM 1421 C CA . GLN A 1 200 ? 33.214 12.137 -8.787 1.00 24.05 188 GLN A CA 1
ATOM 1422 C C . GLN A 1 200 ? 31.922 11.318 -8.656 1.00 23.95 188 GLN A C 1
ATOM 1423 O O . GLN A 1 200 ? 31.389 11.189 -7.563 1.00 23.90 188 GLN A O 1
ATOM 1429 N N . ALA A 1 201 ? 31.433 10.740 -9.753 1.00 23.47 189 ALA A N 1
ATOM 1430 C CA . ALA A 1 201 ? 30.220 9.916 -9.693 1.00 23.49 189 ALA A CA 1
ATOM 1431 C C . ALA A 1 201 ? 30.312 8.823 -8.626 1.00 23.63 189 ALA A C 1
ATOM 1432 O O . ALA A 1 201 ? 29.343 8.579 -7.895 1.00 23.76 189 ALA A O 1
ATOM 1434 N N . ALA A 1 202 ? 31.477 8.180 -8.528 1.00 23.45 190 ALA A N 1
ATOM 1435 C CA . ALA A 1 202 ? 31.671 7.078 -7.578 1.00 23.70 190 ALA A CA 1
ATOM 1436 C C . ALA A 1 202 ? 31.576 7.561 -6.122 1.00 23.52 190 ALA A C 1
ATOM 1437 O O . ALA A 1 202 ? 30.945 6.903 -5.280 1.00 24.11 190 ALA A O 1
ATOM 1439 N N . LEU A 1 203 ? 32.176 8.712 -5.835 1.00 23.48 191 LEU A N 1
ATOM 1440 C CA . LEU A 1 203 ? 32.041 9.326 -4.511 1.00 23.26 191 LEU A CA 1
ATOM 1441 C C . LEU A 1 203 ? 30.582 9.723 -4.245 1.00 23.25 191 LEU A C 1
ATOM 1442 O O . LEU A 1 203 ? 30.077 9.580 -3.127 1.00 23.16 191 LEU A O 1
ATOM 1447 N N . GLY A 1 204 ? 29.913 10.228 -5.278 1.00 23.30 192 GLY A N 1
ATOM 1448 C CA . GLY A 1 204 ? 28.510 10.636 -5.165 1.00 22.86 192 GLY A CA 1
ATOM 1449 C C . GLY A 1 204 ? 27.606 9.491 -4.725 1.00 23.08 192 GLY A C 1
ATOM 1450 O O . GLY A 1 204 ? 26.712 9.683 -3.900 1.00 23.09 192 GLY A O 1
ATOM 1451 N N . ARG A 1 205 ? 27.847 8.294 -5.267 1.00 22.96 193 ARG A N 1
ATOM 1452 C CA . ARG A 1 205 ? 27.058 7.110 -4.891 1.00 23.25 193 ARG A CA 1
ATOM 1453 C C . ARG A 1 205 ? 27.219 6.762 -3.406 1.00 23.68 193 ARG A C 1
ATOM 1454 O O . ARG A 1 205 ? 26.278 6.279 -2.770 1.00 24.34 193 ARG A O 1
ATOM 1462 N N . VAL A 1 206 ? 28.404 7.023 -2.858 1.00 23.65 194 VAL A N 1
ATOM 1463 C CA . VAL A 1 206 ? 28.664 6.741 -1.448 1.00 24.03 194 VAL A CA 1
ATOM 1464 C C . VAL A 1 206 ? 28.012 7.800 -0.560 1.00 24.19 194 VAL A C 1
ATOM 1465 O O . VAL A 1 206 ? 27.379 7.475 0.459 1.00 24.57 194 VAL A O 1
ATOM 1469 N N . LEU A 1 207 ? 28.153 9.065 -0.952 1.00 24.17 195 LEU A N 1
ATOM 1470 C CA . LEU A 1 207 ? 27.719 10.169 -0.101 1.00 24.16 195 LEU A CA 1
ATOM 1471 C C . LEU A 1 207 ? 26.220 10.442 -0.101 1.00 24.42 195 LEU A C 1
ATOM 1472 O O . LEU A 1 207 ? 25.681 10.971 0.880 1.00 23.87 195 LEU A O 1
ATOM 1477 N N . ARG A 1 208 ? 25.554 10.133 -1.208 1.00 24.11 196 ARG A N 1
ATOM 1478 C CA . ARG A 1 208 ? 24.147 10.495 -1.350 1.00 24.24 196 ARG A CA 1
ATOM 1479 C C . ARG A 1 208 ? 23.321 9.881 -0.222 1.00 23.92 196 ARG A C 1
ATOM 1480 O O . ARG A 1 208 ? 23.449 8.687 0.068 1.00 23.79 196 ARG A O 1
ATOM 1488 N N . GLY A 1 209 ? 22.505 10.709 0.429 1.00 23.23 197 GLY A N 1
ATOM 1489 C CA . GLY A 1 209 ? 21.577 10.238 1.452 1.00 23.90 197 GLY A CA 1
ATOM 1490 C C . GLY A 1 209 ? 22.173 10.009 2.834 1.00 23.56 197 GLY A C 1
ATOM 1491 O O . GLY A 1 209 ? 21.456 9.606 3.752 1.00 24.18 197 GLY A O 1
ATOM 1492 N N . THR A 1 210 ? 23.469 10.275 2.982 1.00 24.04 198 THR A N 1
ATOM 1493 C CA . THR A 1 210 ? 24.159 10.101 4.269 1.00 23.79 198 THR A CA 1
ATOM 1494 C C . THR A 1 210 ? 24.021 11.345 5.160 1.00 23.94 198 THR A C 1
ATOM 1495 O O . THR A 1 210 ? 23.399 12.332 4.769 1.00 24.46 198 THR A O 1
ATOM 1499 N N . ASP A 1 211 ? 24.621 11.302 6.348 1.00 23.07 199 ASP A N 1
ATOM 1500 C CA . ASP A 1 211 ? 24.511 12.414 7.290 1.00 22.95 199 ASP A CA 1
ATOM 1501 C C . ASP A 1 211 ? 25.619 13.456 7.129 1.00 22.91 199 ASP A C 1
ATOM 1502 O O . ASP A 1 211 ? 25.867 14.245 8.048 1.00 22.81 199 ASP A O 1
ATOM 1507 N N . VAL A 1 212 ? 26.292 13.456 5.978 1.00 22.81 200 VAL A N 1
ATOM 1508 C CA . VAL A 1 212 ? 27.324 14.461 5.730 1.00 23.06 200 VAL A CA 1
ATOM 1509 C C . VAL A 1 212 ? 26.644 15.813 5.511 1.00 23.43 200 VAL A C 1
ATOM 1510 O O . VAL A 1 212 ? 25.854 15.972 4.572 1.00 24.34 200 VAL A O 1
ATOM 1514 N N . ARG A 1 213 ? 26.928 16.747 6.414 1.00 23.21 201 ARG A N 1
ATOM 1515 C CA . ARG A 1 213 ? 26.300 18.076 6.430 1.00 23.47 201 ARG A CA 1
ATOM 1516 C C . ARG A 1 213 ? 27.145 19.146 5.752 1.00 23.96 201 ARG A C 1
ATOM 1517 O O . ARG A 1 213 ? 26.649 20.241 5.454 1.00 24.34 201 ARG A O 1
ATOM 1525 N N . ALA A 1 214 ? 28.426 18.847 5.561 1.00 23.69 202 ALA A N 1
ATOM 1526 C CA . ALA A 1 214 ? 29.359 19.782 4.939 1.00 24.08 202 ALA A CA 1
ATOM 1527 C C . ALA A 1 214 ? 30.539 18.998 4.423 1.00 24.52 202 ALA A C 1
ATOM 1528 O O . ALA A 1 214 ? 31.028 18.091 5.098 1.00 24.36 202 ALA A O 1
ATOM 1530 N N . ILE A 1 215 ? 30.973 19.342 3.218 1.00 24.02 203 ILE A N 1
ATOM 1531 C CA . ILE A 1 215 ? 32.241 18.864 2.683 1.00 24.35 203 ILE A CA 1
ATOM 1532 C C . ILE A 1 215 ? 33.179 20.069 2.677 1.00 24.53 203 ILE A C 1
ATOM 1533 O O . ILE A 1 215 ? 32.922 21.051 1.970 1.00 24.92 203 ILE A O 1
ATOM 1538 N N . LEU A 1 216 ? 34.225 20.007 3.498 1.00 23.95 204 LEU A N 1
ATOM 1539 C CA . LEU A 1 216 ? 35.241 21.068 3.539 1.00 23.71 204 LEU A CA 1
ATOM 1540 C C . LEU A 1 216 ? 36.376 20.691 2.612 1.00 24.05 204 LEU A C 1
ATOM 1541 O O . LEU A 1 216 ? 36.900 19.579 2.685 1.00 23.54 204 LEU A O 1
ATOM 1546 N N . ALA A 1 217 ? 36.786 21.640 1.774 1.00 23.53 205 ALA A N 1
ATOM 1547 C CA . ALA A 1 217 ? 37.800 21.364 0.755 1.00 23.57 205 ALA A CA 1
ATOM 1548 C C . ALA A 1 217 ? 38.717 22.565 0.535 1.00 23.52 205 ALA A C 1
ATOM 1549 O O . ALA A 1 217 ? 38.493 23.636 1.101 1.00 23.52 205 ALA A O 1
ATOM 1551 N N . GLY A 1 218 ? 39.744 22.367 -0.287 1.00 23.45 206 GLY A N 1
ATOM 1552 C CA . GLY A 1 218 ? 40.665 23.446 -0.640 1.00 23.28 206 GLY A CA 1
ATOM 1553 C C . GLY A 1 218 ? 41.010 23.327 -2.117 1.00 23.34 206 GLY A C 1
ATOM 1554 O O . GLY A 1 218 ? 40.111 23.216 -2.963 1.00 23.21 206 GLY A O 1
ATOM 1555 N N . HIS A 1 219 ? 42.312 23.383 -2.415 1.00 23.24 207 HIS A N 1
ATOM 1556 C CA . HIS A 1 219 ? 42.875 23.103 -3.754 1.00 23.62 207 HIS A CA 1
ATOM 1557 C C . HIS A 1 219 ? 42.704 24.232 -4.780 1.00 23.28 207 HIS A C 1
ATOM 1558 O O . HIS A 1 219 ? 43.615 24.492 -5.555 1.00 23.60 207 HIS A O 1
ATOM 1565 N N . LEU A 1 220 ? 41.554 24.911 -4.770 1.00 23.19 208 LEU A N 1
ATOM 1566 C CA . LEU A 1 220 ? 41.283 25.900 -5.810 1.00 23.05 208 LEU A CA 1
ATOM 1567 C C . LEU A 1 220 ? 41.935 27.262 -5.580 1.00 23.17 208 LEU A C 1
ATOM 1568 O O . LEU A 1 220 ? 42.104 28.026 -6.543 1.00 23.89 208 LEU A O 1
ATOM 1573 N N . HIS A 1 221 ? 42.299 27.562 -4.325 1.00 22.88 209 HIS A N 1
ATOM 1574 C CA . HIS A 1 221 ? 42.924 28.853 -3.978 1.00 22.77 209 HIS A CA 1
ATOM 1575 C C . HIS A 1 221 ? 42.014 30.043 -4.307 1.00 22.65 209 HIS A C 1
ATOM 1576 O O . HIS A 1 221 ? 42.489 31.124 -4.652 1.00 22.57 209 HIS A O 1
ATOM 1583 N N . TYR A 1 222 ? 40.703 29.823 -4.218 1.00 22.67 210 TYR A N 1
ATOM 1584 C CA . TYR A 1 222 ? 39.728 30.921 -4.175 1.00 22.32 210 TYR A CA 1
ATOM 1585 C C . TYR A 1 222 ? 38.513 30.429 -3.395 1.00 22.54 210 TYR A C 1
ATOM 1586 O O . TYR A 1 222 ? 38.362 29.221 -3.192 1.00 23.25 210 TYR A O 1
ATOM 1595 N N . SER A 1 223 ? 37.686 31.367 -2.923 1.00 22.39 211 SER A N 1
ATOM 1596 C CA . SER A 1 223 ? 36.532 31.014 -2.107 1.00 22.15 211 SER A CA 1
ATOM 1597 C C . SER A 1 223 ? 35.375 30.638 -3.008 1.00 22.02 211 SER A C 1
ATOM 1598 O O . SER A 1 223 ? 34.925 31.445 -3.819 1.00 22.22 211 SER A O 1
ATOM 1601 N N . THR A 1 224 ? 34.868 29.421 -2.838 1.00 22.22 212 THR A N 1
ATOM 1602 C CA . THR A 1 224 ? 33.777 28.953 -3.676 1.00 22.34 212 THR A CA 1
ATOM 1603 C C . THR A 1 224 ? 32.960 27.900 -2.939 1.00 22.32 212 THR A C 1
ATOM 1604 O O . THR A 1 224 ? 33.454 27.236 -2.033 1.00 22.80 212 THR A O 1
ATOM 1608 N N . ASN A 1 225 ? 31.705 27.755 -3.341 1.00 22.83 213 ASN A N 1
ATOM 1609 C CA . ASN A 1 225 ? 30.822 26.789 -2.703 1.00 22.79 213 ASN A CA 1
ATOM 1610 C C . ASN A 1 225 ? 29.785 26.286 -3.692 1.00 22.61 213 ASN A C 1
ATOM 1611 O O . ASN A 1 225 ? 29.435 26.977 -4.643 1.00 22.61 213 ASN A O 1
ATOM 1616 N N . ALA A 1 226 ? 29.306 25.071 -3.464 1.00 22.88 214 ALA A N 1
ATOM 1617 C CA . ALA A 1 226 ? 28.257 24.497 -4.305 1.00 22.76 214 ALA A CA 1
ATOM 1618 C C . ALA A 1 226 ? 27.612 23.342 -3.545 1.00 23.40 214 ALA A C 1
ATOM 1619 O O . ALA A 1 226 ? 27.811 23.208 -2.326 1.00 24.60 214 ALA A O 1
ATOM 1621 N N . THR A 1 227 ? 26.829 22.523 -4.239 1.00 23.28 215 THR A N 1
ATOM 1622 C CA . THR A 1 227 ? 26.408 21.260 -3.651 1.00 23.50 215 THR A CA 1
ATOM 1623 C C . THR A 1 227 ? 26.924 20.093 -4.473 1.00 23.54 215 THR A C 1
ATOM 1624 O O . THR A 1 227 ? 27.249 20.231 -5.660 1.00 23.33 215 THR A O 1
ATOM 1628 N N . PHE A 1 228 ? 27.017 18.944 -3.818 1.00 23.27 216 PHE A N 1
ATOM 1629 C CA . PHE A 1 228 ? 27.404 17.717 -4.478 1.00 22.76 216 PHE A CA 1
ATOM 1630 C C . PHE A 1 228 ? 26.488 16.630 -3.937 1.00 23.20 216 PHE A C 1
ATOM 1631 O O . PHE A 1 228 ? 26.454 16.393 -2.723 1.00 23.74 216 PHE A O 1
ATOM 1639 N N . VAL A 1 229 ? 25.736 15.997 -4.834 1.00 23.15 217 VAL A N 1
ATOM 1640 C CA . VAL A 1 229 ? 24.676 15.033 -4.476 1.00 23.68 217 VAL A CA 1
ATOM 1641 C C . VAL A 1 229 ? 23.844 15.502 -3.271 1.00 24.22 217 VAL A C 1
ATOM 1642 O O . VAL A 1 229 ? 23.516 14.714 -2.363 1.00 25.40 217 VAL A O 1
ATOM 1646 N N . GLY A 1 230 ? 23.524 16.794 -3.280 1.00 24.58 218 GLY A N 1
ATOM 1647 C CA . GLY A 1 230 ? 22.652 17.406 -2.280 1.00 25.19 218 GLY A CA 1
ATOM 1648 C C . GLY A 1 230 ? 23.351 17.873 -1.018 1.00 25.83 218 GLY A C 1
ATOM 1649 O O . GLY A 1 230 ? 22.700 18.391 -0.106 1.00 26.95 218 GLY A O 1
ATOM 1650 N N . ILE A 1 231 ? 24.669 17.694 -0.964 1.00 25.35 219 ILE A N 1
ATOM 1651 C CA . ILE A 1 231 ? 25.479 18.078 0.205 1.00 25.55 219 ILE A CA 1
ATOM 1652 C C . ILE A 1 231 ? 26.254 19.374 -0.062 1.00 25.20 219 ILE A C 1
ATOM 1653 O O . ILE A 1 231 ? 26.920 19.478 -1.094 1.00 25.01 219 ILE A O 1
ATOM 1658 N N . PRO A 1 232 ? 26.188 20.354 0.868 1.00 25.04 220 PRO A N 1
ATOM 1659 C CA . PRO A 1 232 ? 26.966 21.581 0.664 1.00 24.70 220 PRO A CA 1
ATOM 1660 C C . PRO A 1 232 ? 28.467 21.305 0.666 1.00 24.79 220 PRO A C 1
ATOM 1661 O O . PRO A 1 232 ? 28.966 20.580 1.539 1.00 24.92 220 PRO A O 1
ATOM 1665 N N . VAL A 1 233 ? 29.156 21.862 -0.329 1.00 24.09 221 VAL A N 1
ATOM 1666 C CA . VAL A 1 233 ? 30.620 21.853 -0.404 1.00 24.05 221 VAL A CA 1
ATOM 1667 C C . VAL A 1 233 ? 31.114 23.273 -0.187 1.00 24.07 221 VAL A C 1
ATOM 1668 O O . VAL A 1 233 ? 30.577 24.214 -0.795 1.00 24.72 221 VAL A O 1
ATOM 1672 N N . SER A 1 234 ? 32.110 23.429 0.687 1.00 24.06 222 SER A N 1
ATOM 1673 C CA . SER A 1 234 ? 32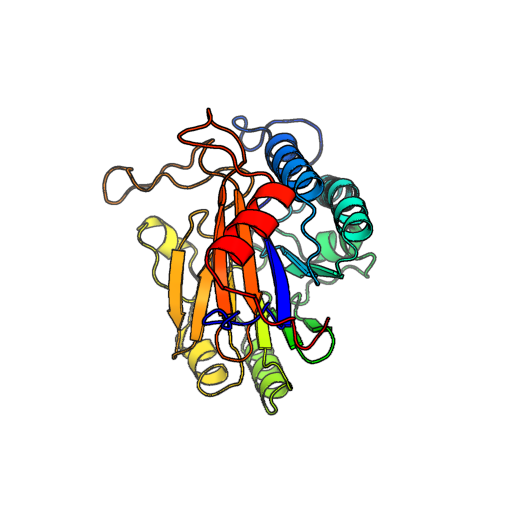.703 24.734 0.944 1.00 23.43 222 SER A CA 1
ATOM 1674 C C . SER A 1 234 ? 34.203 24.647 0.739 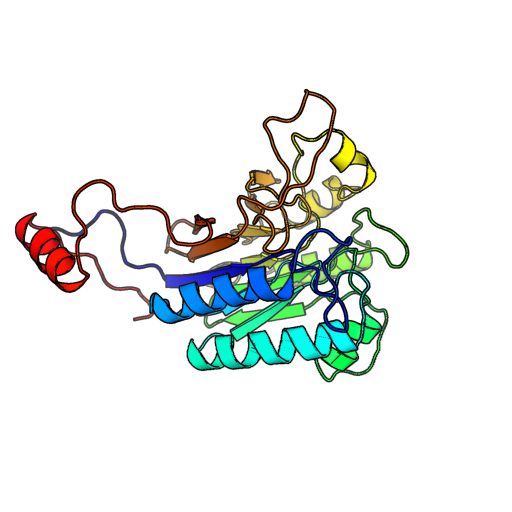1.00 23.54 222 SER A C 1
ATOM 1675 O O . SER A 1 234 ? 34.883 23.878 1.423 1.00 23.45 222 SER A O 1
ATOM 1678 N N . VAL A 1 235 ? 34.701 25.426 -0.217 1.00 22.91 223 VAL A N 1
ATOM 1679 C CA . VAL A 1 235 ? 36.125 25.467 -0.542 1.00 23.44 223 VAL A CA 1
ATOM 1680 C C . VAL A 1 235 ? 36.697 26.732 0.081 1.00 23.17 223 VAL A C 1
ATOM 1681 O O . VAL A 1 235 ? 36.287 27.839 -0.276 1.00 23.20 223 VAL A O 1
ATOM 1685 N N . ALA A 1 236 ? 37.610 26.567 1.038 1.00 23.15 224 ALA A N 1
ATOM 1686 C CA . ALA A 1 236 ? 38.342 27.703 1.598 1.00 23.47 224 ALA A CA 1
ATOM 1687 C C . ALA A 1 236 ? 39.410 28.141 0.602 1.00 23.57 224 ALA A C 1
ATOM 1688 O O . ALA A 1 236 ? 40.010 27.300 -0.094 1.00 23.94 224 ALA A O 1
ATOM 1690 N N . SER A 1 237 ? 39.648 29.448 0.539 1.00 23.94 225 SER A N 1
ATOM 1691 C CA . SER A 1 237 ? 40.796 29.963 -0.214 1.00 23.66 225 SER A CA 1
ATOM 1692 C C . SER A 1 237 ? 42.100 29.613 0.524 1.00 23.81 225 SER A C 1
ATOM 1693 O O . SER A 1 237 ? 42.073 28.855 1.517 1.00 24.05 225 SER A O 1
ATOM 1696 N N . ALA A 1 238 ? 43.228 30.137 0.030 1.00 23.22 226 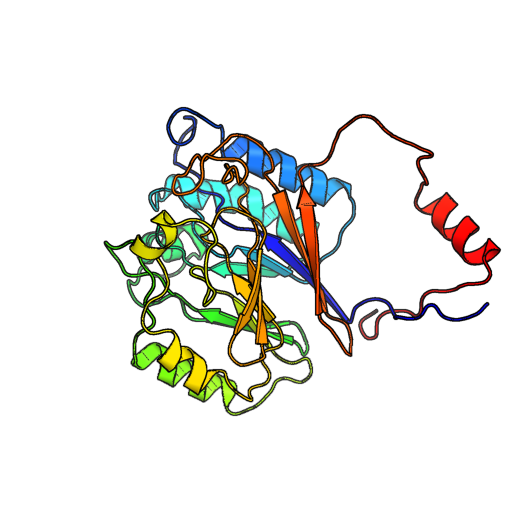ALA A N 1
ATOM 1697 C CA . ALA A 1 238 ? 44.565 29.760 0.518 1.00 23.07 226 ALA A CA 1
ATOM 1698 C C . ALA A 1 238 ? 45.139 30.830 1.442 1.00 23.16 226 ALA A C 1
ATOM 1699 O O . ALA A 1 238 ? 44.757 31.998 1.349 1.00 23.49 226 ALA A O 1
ATOM 1701 N N . THR A 1 239 ? 46.050 30.430 2.333 1.00 22.86 227 THR A N 1
ATOM 1702 C CA . THR A 1 239 ? 46.728 31.416 3.184 1.00 23.28 227 THR A CA 1
ATOM 1703 C C . THR A 1 239 ? 47.948 32.055 2.512 1.00 23.21 227 THR A C 1
ATOM 1704 O O . THR A 1 239 ? 48.394 33.128 2.935 1.00 23.33 227 THR A O 1
ATOM 1708 N N . CYS A 1 240 ? 48.496 31.391 1.487 1.00 23.19 228 CYS A N 1
ATOM 1709 C CA . CYS A 1 240 ? 49.744 31.848 0.861 1.00 23.18 228 CYS A CA 1
ATOM 1710 C C . CYS A 1 240 ? 49.538 32.834 -0.296 1.00 23.14 228 CYS A C 1
ATOM 1711 O O . CYS A 1 240 ? 50.094 33.939 -0.288 1.00 23.18 228 CYS A O 1
ATOM 1714 N N . TYR A 1 241 ? 48.759 32.416 -1.295 1.00 23.33 229 TYR A N 1
ATOM 1715 C CA . TYR A 1 241 ? 48.447 33.260 -2.458 1.00 23.46 229 TYR A CA 1
ATOM 1716 C C . TYR A 1 241 ? 47.125 32.752 -3.015 1.00 23.49 229 TYR A C 1
ATOM 1717 O O . TYR A 1 241 ? 46.756 31.596 -2.798 1.00 23.25 229 TYR A O 1
ATOM 1726 N N . THR A 1 242 ? 46.411 33.603 -3.742 1.00 23.51 230 THR A N 1
ATOM 1727 C CA . THR A 1 242 ? 45.093 33.207 -4.232 1.00 23.65 230 THR A CA 1
ATOM 1728 C C . THR A 1 242 ? 44.923 33.493 -5.714 1.00 23.79 230 THR A C 1
ATOM 1729 O O . THR A 1 242 ? 45.645 34.310 -6.287 1.00 24.45 230 THR A O 1
ATOM 1733 N N . GLN A 1 243 ? 43.955 32.818 -6.325 1.00 24.18 231 GLN A N 1
ATOM 1734 C CA . GLN A 1 243 ? 43.646 33.045 -7.729 1.00 24.45 231 GLN A CA 1
ATOM 1735 C C . GLN A 1 243 ? 42.934 34.379 -7.940 1.00 24.43 231 GLN A C 1
ATOM 1736 O O . GLN A 1 243 ? 42.040 34.751 -7.177 1.00 24.31 231 GLN A O 1
ATOM 1742 N N . ASP A 1 244 ? 43.339 35.100 -8.977 1.00 24.61 232 ASP A N 1
ATOM 1743 C CA . ASP A 1 244 ? 42.659 36.341 -9.331 1.00 25.28 232 ASP A CA 1
ATOM 1744 C C . ASP A 1 244 ? 41.533 35.973 -10.281 1.00 25.55 232 ASP A C 1
ATOM 1745 O O . ASP A 1 244 ? 41.795 35.523 -11.400 1.00 25.47 232 ASP A O 1
ATOM 1750 N N . LEU A 1 245 ? 40.291 36.143 -9.822 1.00 25.56 233 LEU A N 1
ATOM 1751 C CA . LEU A 1 245 ? 39.118 35.831 -10.647 1.00 26.02 233 LEU A CA 1
ATOM 1752 C C . LEU A 1 245 ? 38.687 37.010 -11.523 1.00 26.25 233 LEU A C 1
ATOM 1753 O O . LEU A 1 245 ? 37.553 37.037 -12.007 1.00 27.09 233 LEU A O 1
ATOM 1758 N N . THR A 1 246 ? 39.583 37.981 -11.727 1.00 25.96 234 THR A N 1
ATOM 1759 C CA . THR A 1 246 ? 39.351 39.026 -12.735 1.00 26.08 234 THR A CA 1
ATOM 1760 C C . THR A 1 246 ? 40.328 38.847 -13.895 1.00 25.76 234 THR A C 1
ATOM 1761 O O . THR A 1 246 ? 40.456 39.715 -14.748 1.00 25.55 234 THR A O 1
ATOM 1765 N N . VAL A 1 247 ? 41.019 37.710 -13.897 1.00 25.86 235 VAL A N 1
ATOM 1766 C CA . VAL A 1 247 ? 41.901 37.313 -14.986 1.00 25.86 235 VAL A CA 1
ATOM 1767 C C . VAL A 1 247 ? 41.119 37.153 -16.299 1.00 25.95 235 VAL A C 1
ATOM 1768 O O . VAL A 1 247 ? 39.935 36.780 -16.300 1.00 25.31 235 VAL A O 1
ATOM 1772 N N . ALA A 1 248 ? 41.791 37.462 -17.409 1.00 25.86 236 ALA A N 1
ATOM 1773 C CA . ALA A 1 248 ? 41.263 37.215 -18.756 1.00 26.44 236 ALA A CA 1
ATOM 1774 C C . ALA A 1 248 ? 40.628 35.826 -18.835 1.00 26.71 236 ALA A C 1
ATOM 1775 O O . ALA A 1 248 ? 41.224 34.827 -18.402 1.00 26.95 236 ALA A O 1
ATOM 1777 N N . ALA A 1 249 ? 39.406 35.775 -19.362 1.00 27.06 237 ALA A N 1
ATOM 1778 C CA . ALA A 1 249 ? 38.607 34.547 -19.361 1.00 27.33 237 ALA A CA 1
ATOM 1779 C C . ALA A 1 249 ? 39.357 33.399 -20.043 1.00 27.41 237 ALA A C 1
ATOM 1780 O O . ALA A 1 249 ? 39.839 33.545 -21.162 1.00 27.15 237 ALA A O 1
ATOM 1782 N N . GLY A 1 250 ? 39.477 32.274 -19.342 1.00 27.42 238 GLY A N 1
ATOM 1783 C CA . GLY A 1 250 ? 40.198 31.119 -19.876 1.00 27.55 238 GLY A CA 1
ATOM 1784 C C . GLY A 1 250 ? 41.574 30.929 -19.260 1.00 27.77 238 GLY A C 1
ATOM 1785 O O . GLY A 1 250 ? 42.129 29.828 -19.304 1.00 27.66 238 GLY A O 1
ATOM 1786 N N . GLY A 1 251 ? 42.113 31.997 -18.668 1.00 27.35 239 GLY A N 1
ATOM 1787 C CA . GLY A 1 251 ? 43.453 31.969 -18.083 1.00 27.03 239 GLY A CA 1
ATOM 1788 C C . GLY A 1 251 ? 43.495 31.802 -16.575 1.00 26.97 239 GLY A C 1
ATOM 1789 O O . GLY A 1 251 ? 42.473 31.529 -15.927 1.00 27.10 239 GLY A O 1
ATOM 1790 N N . THR A 1 252 ? 44.696 31.962 -16.018 1.00 26.51 240 THR A N 1
ATOM 1791 C CA . THR A 1 252 ? 44.896 31.880 -14.579 1.00 26.07 240 THR A CA 1
ATOM 1792 C C . THR A 1 252 ? 46.107 32.695 -14.130 1.00 25.01 240 THR A C 1
ATOM 1793 O O . THR A 1 252 ? 47.146 32.726 -14.803 1.00 24.74 240 THR A O 1
ATOM 1797 N N . ARG A 1 253 ? 45.934 33.372 -12.997 1.00 24.46 241 ARG A N 1
ATOM 1798 C CA . ARG A 1 253 ? 46.999 34.132 -12.369 1.00 24.35 241 ARG A CA 1
ATOM 1799 C C . ARG A 1 253 ? 46.844 34.068 -10.855 1.00 23.97 241 ARG A C 1
ATOM 1800 O O . ARG A 1 253 ? 45.854 34.557 -10.303 1.00 24.49 241 ARG A O 1
ATOM 1808 N N . GLY A 1 254 ? 47.820 33.452 -10.189 1.00 23.88 242 GLY A N 1
ATOM 1809 C CA . GLY A 1 254 ? 47.887 33.499 -8.727 1.00 23.08 242 GLY A CA 1
ATOM 1810 C C . GLY A 1 254 ? 48.456 34.847 -8.321 1.00 23.07 242 GLY A C 1
ATOM 1811 O O . GLY A 1 254 ? 49.221 35.463 -9.081 1.00 22.77 242 GLY A O 1
ATOM 1812 N N . ARG A 1 255 ? 48.078 35.313 -7.131 1.00 23.11 243 ARG A N 1
ATOM 1813 C CA . ARG A 1 255 ? 48.499 36.643 -6.673 1.00 23.50 243 ARG A CA 1
ATOM 1814 C C . ARG A 1 255 ? 48.663 36.757 -5.161 1.00 23.40 243 ARG A C 1
ATOM 1815 O O . ARG A 1 255 ? 48.029 36.026 -4.385 1.00 22.48 243 ARG A O 1
ATOM 1823 N N . ASP A 1 256 ? 49.539 37.674 -4.764 1.00 23.49 244 ASP A N 1
ATOM 1824 C CA . ASP A 1 256 ? 49.749 37.982 -3.364 1.00 23.47 244 ASP A CA 1
ATOM 1825 C C . ASP A 1 256 ? 48.667 38.954 -2.916 1.00 23.66 244 ASP A C 1
ATOM 1826 O O . ASP A 1 256 ? 48.853 40.178 -2.898 1.00 24.07 244 ASP A O 1
ATOM 1831 N N . GLY A 1 257 ? 47.532 38.384 -2.548 1.00 23.27 245 GLY A N 1
ATOM 1832 C CA . GLY A 1 257 ? 46.381 39.167 -2.136 1.00 23.23 245 GLY A CA 1
ATOM 1833 C C . GLY A 1 257 ? 45.193 38.262 -1.891 1.00 23.39 245 GLY A C 1
ATOM 1834 O O . GLY A 1 257 ? 45.174 37.113 -2.336 1.00 23.61 245 GLY A O 1
ATOM 1835 N N . ALA A 1 258 ? 44.218 38.791 -1.159 1.00 23.67 246 ALA A N 1
ATOM 1836 C CA . ALA A 1 258 ? 42.963 38.088 -0.839 1.00 23.73 246 ALA A CA 1
ATOM 1837 C C . ALA A 1 258 ? 43.125 36.758 -0.072 1.00 24.02 246 ALA A C 1
ATOM 1838 O O . ALA A 1 258 ? 42.214 35.927 -0.054 1.00 24.28 246 ALA A O 1
ATOM 1840 N N . GLN A 1 259 ? 44.269 36.572 0.585 1.00 23.42 247 GLN A N 1
ATOM 1841 C CA . GLN A 1 259 ? 44.471 35.396 1.434 1.00 23.75 247 GLN A CA 1
ATOM 1842 C C . GLN A 1 259 ? 43.543 35.450 2.647 1.00 24.01 247 GLN A C 1
ATOM 1843 O O . GLN A 1 259 ? 43.056 36.518 3.036 1.00 24.33 247 GLN A O 1
ATOM 1849 N N . GLY A 1 260 ? 43.331 34.296 3.266 1.00 23.99 248 GLY A N 1
ATOM 1850 C CA . GLY A 1 260 ? 42.566 34.242 4.509 1.00 23.72 248 GLY A CA 1
ATOM 1851 C C . GLY A 1 260 ? 42.182 32.812 4.796 1.00 23.75 248 GLY A C 1
ATOM 1852 O O . GLY A 1 260 ? 42.848 31.891 4.345 1.00 23.75 248 GLY A O 1
ATOM 1853 N N . CYS A 1 261 ? 41.116 32.624 5.570 1.00 23.28 249 CYS A N 1
ATOM 1854 C CA . CYS A 1 261 ? 40.567 31.285 5.803 1.00 23.30 249 CYS A CA 1
ATOM 1855 C C . CYS A 1 261 ? 39.046 31.389 5.934 1.00 23.61 249 CYS A C 1
ATOM 1856 O O . CYS A 1 261 ? 38.461 32.436 5.617 1.00 23.62 249 CYS A O 1
ATOM 1859 N N . ASN A 1 262 ? 38.419 30.287 6.344 1.00 23.39 250 ASN A N 1
ATOM 1860 C CA . ASN A 1 262 ? 36.969 30.243 6.574 1.00 23.54 250 ASN A CA 1
ATOM 1861 C C . ASN A 1 262 ? 36.625 29.934 8.020 1.00 23.67 250 ASN A C 1
ATOM 1862 O O . ASN A 1 262 ? 37.419 29.338 8.751 1.00 23.72 250 ASN A O 1
ATOM 1867 N N . LEU A 1 263 ? 35.434 30.359 8.415 1.00 24.00 251 LEU A N 1
ATOM 1868 C CA . LEU A 1 263 ? 34.878 30.042 9.718 1.00 24.66 251 LEU A CA 1
ATOM 1869 C C . LEU A 1 263 ? 33.638 29.195 9.472 1.00 24.96 251 LEU A C 1
ATOM 1870 O O . LEU A 1 263 ? 32.828 29.519 8.605 1.00 25.31 251 LEU A O 1
ATOM 1875 N N . VAL A 1 264 ? 33.499 28.109 10.222 1.00 24.38 252 VAL A N 1
ATOM 1876 C CA . VAL A 1 264 ? 32.352 27.211 10.074 1.00 24.23 252 VAL A CA 1
ATOM 1877 C C . VAL A 1 264 ? 31.549 27.225 11.381 1.00 23.93 252 VAL A C 1
ATOM 1878 O O . VAL A 1 264 ? 32.100 26.993 12.452 1.00 23.89 252 VAL A O 1
ATOM 1882 N N . HIS A 1 265 ? 30.254 27.507 11.271 1.00 23.70 253 HIS A N 1
ATOM 1883 C CA . HIS A 1 265 ? 29.333 27.467 12.407 1.00 23.62 253 HIS A CA 1
ATOM 1884 C C . HIS A 1 265 ? 28.315 26.366 12.151 1.00 23.51 253 HIS A C 1
ATOM 1885 O O . HIS A 1 265 ? 27.570 26.427 11.164 1.00 23.79 253 HIS A O 1
ATOM 1892 N N . VAL A 1 266 ? 28.277 25.373 13.032 1.00 22.76 254 VAL A N 1
ATOM 1893 C CA . VAL A 1 266 ? 27.301 24.286 12.928 1.00 22.46 254 VAL A CA 1
ATOM 1894 C C . VAL A 1 266 ? 26.140 24.607 13.870 1.00 22.45 254 VAL A C 1
ATOM 1895 O O . VAL A 1 266 ? 26.309 24.615 15.097 1.00 22.65 254 VAL A O 1
ATOM 1899 N N . TYR A 1 267 ? 24.972 24.873 13.290 1.00 22.64 255 TYR A N 1
ATOM 1900 C CA . TYR A 1 267 ? 23.751 25.144 14.047 1.00 22.72 255 TYR A CA 1
ATOM 1901 C C . TYR A 1 267 ? 22.877 23.889 14.104 1.00 22.99 255 TYR A C 1
ATOM 1902 O O . TYR A 1 267 ? 23.183 22.893 13.441 1.00 23.53 255 TYR A O 1
ATOM 1911 N N . PRO A 1 268 ? 21.797 23.908 14.909 1.00 23.36 256 PRO A N 1
ATOM 1912 C CA . PRO A 1 268 ? 20.920 22.725 14.902 1.00 23.68 256 PRO A CA 1
ATOM 1913 C C . PRO A 1 268 ? 20.368 22.364 13.514 1.00 24.09 256 PRO A C 1
ATOM 1914 O O . PRO A 1 268 ? 20.184 21.183 13.220 1.00 24.37 256 PRO A O 1
ATOM 1918 N N . ASP A 1 269 ? 20.134 23.368 12.666 1.00 24.73 257 ASP A N 1
ATOM 1919 C CA . ASP A 1 269 ? 19.389 23.160 11.420 1.00 25.38 257 ASP A CA 1
ATOM 1920 C C . ASP A 1 269 ? 20.144 23.541 10.138 1.00 24.68 257 ASP A C 1
ATOM 1921 O O . ASP A 1 269 ? 19.627 23.382 9.033 1.00 24.84 257 ASP A O 1
ATOM 1926 N N . THR A 1 270 ? 21.366 24.041 10.281 1.00 23.57 258 THR A N 1
ATOM 1927 C CA . THR A 1 270 ? 22.130 24.501 9.125 1.00 23.21 258 THR A CA 1
ATOM 1928 C C . THR A 1 270 ? 23.607 24.617 9.471 1.00 23.21 258 THR A C 1
ATOM 1929 O O . THR A 1 270 ? 23.972 24.633 10.647 1.00 23.33 258 THR A O 1
ATOM 1933 N N . VAL A 1 271 ? 24.451 24.692 8.448 1.00 22.43 259 VAL A N 1
ATOM 1934 C CA . VAL A 1 271 ? 25.874 24.937 8.649 1.00 22.87 259 VAL A CA 1
ATOM 1935 C C . VAL A 1 271 ? 26.231 26.205 7.883 1.00 23.06 259 VAL A C 1
ATOM 1936 O O . VAL A 1 271 ? 25.930 26.307 6.684 1.00 22.89 259 VAL A O 1
ATOM 1940 N N . VAL A 1 272 ? 26.841 27.168 8.578 1.00 22.53 260 VAL A N 1
ATOM 1941 C CA . VAL A 1 272 ? 27.221 28.451 7.956 1.00 22.55 260 VAL A CA 1
ATOM 1942 C C . VAL A 1 272 ? 28.726 28.491 7.705 1.00 22.87 260 VAL A C 1
ATOM 1943 O O . VAL A 1 272 ? 29.502 28.213 8.614 1.00 23.82 260 VAL A O 1
ATOM 1947 N N . HIS A 1 273 ? 29.119 28.841 6.482 1.00 23.17 261 HIS A N 1
ATOM 1948 C CA . HIS A 1 273 ? 30.525 29.041 6.130 1.00 23.03 261 HIS A CA 1
ATOM 1949 C C . HIS A 1 273 ? 30.713 30.517 5.858 1.00 23.25 261 HIS A C 1
ATOM 1950 O O . HIS A 1 273 ? 29.897 31.124 5.166 1.00 23.11 261 HIS A O 1
ATOM 1957 N N . SER A 1 274 ? 31.761 31.104 6.431 1.00 22.91 262 SER A N 1
ATOM 1958 C CA . SER A 1 274 ? 32.031 32.526 6.239 1.00 23.32 262 SER A CA 1
ATOM 1959 C C . SER A 1 274 ? 33.500 32.717 5.905 1.00 23.66 262 SER A C 1
ATOM 1960 O O . SER A 1 274 ? 34.370 32.034 6.471 1.00 24.10 262 SER A O 1
ATOM 1963 N N . VAL A 1 275 ? 33.761 33.619 4.965 1.00 23.08 263 VAL A N 1
ATOM 1964 C CA . VAL A 1 275 ? 35.119 33.927 4.524 1.00 23.57 263 VAL A CA 1
ATOM 1965 C C . VAL A 1 275 ? 35.729 34.963 5.464 1.00 23.35 263 VAL A C 1
ATOM 1966 O O . VAL A 1 275 ? 35.141 36.035 5.693 1.00 22.33 263 VAL A O 1
ATOM 1970 N N . ILE A 1 276 ? 36.902 34.629 6.005 1.00 23.37 264 ILE A N 1
ATOM 1971 C CA . ILE A 1 276 ? 37.683 35.565 6.813 1.00 23.53 264 ILE A CA 1
ATOM 1972 C C . ILE A 1 276 ? 38.910 36.010 6.011 1.00 23.74 264 ILE A C 1
ATOM 1973 O O . ILE A 1 276 ? 39.918 35.291 5.972 1.00 23.43 264 ILE A O 1
ATOM 1978 N N . PRO A 1 277 ? 38.831 37.180 5.352 1.00 23.71 265 PRO A N 1
ATOM 1979 C CA . PRO A 1 277 ? 40.030 37.706 4.704 1.00 24.06 265 PRO A CA 1
ATOM 1980 C C . PRO A 1 277 ? 41.013 38.148 5.775 1.00 24.72 265 PRO A C 1
ATOM 1981 O O . PRO A 1 277 ? 40.624 38.354 6.931 1.00 24.40 265 PRO A O 1
ATOM 1985 N N . LEU A 1 278 ? 42.274 38.323 5.410 1.00 25.89 266 LEU A N 1
ATOM 1986 C CA . LEU A 1 278 ? 43.181 38.988 6.337 1.00 26.85 266 LEU A CA 1
ATOM 1987 C C . LEU A 1 278 ? 42.544 40.263 6.929 1.00 27.18 266 LEU A C 1
ATOM 1988 O O . LEU A 1 278 ? 41.822 41.009 6.241 1.00 27.54 266 LEU A O 1
ATOM 1993 N N . GLY A 1 279 ? 42.784 40.495 8.214 1.00 26.15 267 GLY A N 1
ATOM 1994 C CA . GLY A 1 279 ? 42.268 41.692 8.871 1.00 25.61 267 GLY A CA 1
ATOM 1995 C C . GLY A 1 279 ? 42.924 42.959 8.361 1.00 25.21 267 GLY A C 1
ATOM 1996 O O . GLY A 1 279 ? 43.988 42.920 7.736 1.00 25.22 267 GLY A O 1
ATOM 1997 N N . GLY A 1 280 ? 42.289 44.089 8.643 1.00 24.83 268 GLY A N 1
ATOM 1998 C CA . GLY A 1 280 ? 42.857 45.378 8.299 1.00 24.25 268 GLY A CA 1
ATOM 1999 C C . GLY A 1 280 ? 42.002 46.191 7.356 1.00 23.51 268 GLY A C 1
ATOM 2000 O O . GLY A 1 280 ? 40.852 45.837 7.051 1.00 23.18 268 GLY A O 1
ATOM 2001 N N . GLY A 1 281 ? 42.583 47.286 6.880 1.00 23.03 269 GLY A N 1
ATOM 2002 C CA . GLY A 1 281 ? 41.848 48.277 6.121 1.00 22.74 269 GLY A CA 1
ATOM 2003 C C . GLY A 1 281 ? 41.362 49.342 7.083 1.00 23.07 269 GLY A C 1
ATOM 2004 O O . GLY A 1 281 ? 41.076 49.059 8.252 1.00 22.70 269 GLY A O 1
ATOM 2005 N N . GLU A 1 282 ? 41.276 50.574 6.598 1.00 23.02 270 GLU A N 1
ATOM 2006 C CA . GLU A 1 282 ? 40.813 51.686 7.423 1.00 23.63 270 GLU A CA 1
ATOM 2007 C C . GLU A 1 282 ? 39.344 51.513 7.792 1.00 23.19 270 GLU A C 1
ATOM 2008 O O . GLU A 1 282 ? 38.558 50.996 6.997 1.00 23.33 270 GLU A O 1
ATOM 2014 N N . THR A 1 283 ? 38.986 51.932 9.003 1.00 23.25 271 THR A N 1
ATOM 2015 C CA . THR A 1 283 ? 37.609 51.824 9.485 1.00 22.79 271 THR A CA 1
ATOM 2016 C C . THR A 1 283 ? 36.641 52.650 8.633 1.00 22.85 271 THR A C 1
ATOM 2017 O O . THR A 1 283 ? 36.923 53.805 8.291 1.00 23.13 271 THR A O 1
ATOM 2021 N N . VAL A 1 284 ? 35.513 52.033 8.294 1.00 22.88 272 VAL A N 1
ATOM 2022 C CA . VAL A 1 284 ? 34.401 52.708 7.616 1.00 23.18 272 VAL A CA 1
ATOM 2023 C C . VAL A 1 284 ? 33.173 52.561 8.514 1.00 23.42 272 VAL A C 1
ATOM 2024 O O . VAL A 1 284 ? 32.836 51.450 8.943 1.00 23.61 272 VAL A O 1
ATOM 2028 N N . GLY A 1 285 ? 32.513 53.678 8.802 1.00 23.81 273 GLY A N 1
ATOM 2029 C CA . GLY A 1 285 ? 31.390 53.677 9.737 1.00 24.03 273 GLY A CA 1
ATOM 2030 C C . GLY A 1 285 ? 31.870 53.608 11.180 1.00 24.72 273 GLY A C 1
ATOM 2031 O O . GLY A 1 285 ? 33.054 53.818 11.464 1.00 24.59 273 GLY A O 1
ATOM 2032 N N . THR A 1 286 ? 30.947 53.312 12.093 1.00 24.99 274 THR A N 1
ATOM 2033 C CA . THR A 1 286 ? 31.251 53.287 13.525 1.00 25.35 274 THR A CA 1
ATOM 2034 C C . THR A 1 286 ? 31.802 51.927 13.954 1.00 25.53 274 THR A C 1
ATOM 2035 O O . THR A 1 286 ? 31.263 50.884 13.574 1.00 25.72 274 THR A O 1
ATOM 2039 N N . PHE A 1 287 ? 32.889 51.941 14.725 1.00 25.17 275 PHE A N 1
ATOM 2040 C CA . PHE A 1 287 ? 33.375 50.722 15.358 1.00 24.89 275 PHE A CA 1
ATOM 2041 C C . PHE A 1 287 ? 32.541 50.450 16.607 1.00 24.39 275 PHE A C 1
ATOM 2042 O O . PHE A 1 287 ? 32.351 51.340 17.438 1.00 24.30 275 PHE A O 1
ATOM 2050 N N . VAL A 1 288 ? 32.041 49.223 16.726 1.00 23.70 276 VAL A N 1
ATOM 2051 C CA . VAL A 1 288 ? 31.238 48.835 17.881 1.00 23.57 276 VAL A CA 1
ATOM 2052 C C . VAL A 1 288 ? 31.989 47.783 18.694 1.00 23.20 276 VAL A C 1
ATOM 2053 O O . VAL A 1 288 ? 32.225 46.664 18.223 1.00 23.48 276 VAL A O 1
ATOM 2057 N N . SER A 1 289 ? 32.368 48.149 19.913 1.00 23.56 277 SER A N 1
ATOM 2058 C CA . SER A 1 289 ? 33.067 47.234 20.811 1.00 23.23 277 SER A CA 1
ATOM 2059 C C . SER A 1 289 ? 32.112 46.114 21.237 1.00 23.32 277 SER A C 1
ATOM 2060 O O . SER A 1 289 ? 30.891 46.278 21.130 1.00 23.14 277 SER A O 1
ATOM 2063 N N . PRO A 1 290 ? 32.658 44.969 21.703 1.00 23.16 278 PRO A N 1
ATOM 2064 C CA . PRO A 1 290 ? 31.796 43.906 22.238 1.00 23.24 278 PRO A CA 1
ATOM 2065 C C . PRO A 1 290 ? 30.808 44.405 23.304 1.00 23.40 278 PRO A C 1
ATOM 2066 O O . PRO A 1 290 ? 29.625 44.057 23.250 1.00 23.53 278 PRO A O 1
ATOM 2070 N N . GLY A 1 291 ? 31.291 45.223 24.242 1.00 23.61 279 GLY A N 1
ATOM 2071 C CA . GLY A 1 291 ? 30.441 45.817 25.273 1.00 23.48 279 GLY A CA 1
ATOM 2072 C C . GLY A 1 291 ? 29.328 46.700 24.732 1.00 23.60 279 GLY A C 1
ATOM 2073 O O . GLY A 1 291 ? 28.187 46.625 25.201 1.00 23.70 279 GLY A O 1
ATOM 2074 N N . GLN A 1 292 ? 29.665 47.542 23.755 1.00 23.56 280 GLN A N 1
ATOM 2075 C CA . GLN A 1 292 ? 28.695 48.423 23.102 1.00 23.79 280 GLN A CA 1
ATOM 2076 C C . GLN A 1 292 ? 27.660 47.606 22.328 1.00 23.53 280 GLN A C 1
ATOM 2077 O O . GLN A 1 292 ? 26.480 47.969 22.284 1.00 23.48 280 GLN A O 1
ATOM 2083 N N . ALA A 1 293 ? 28.105 46.499 21.735 1.00 23.53 281 ALA A N 1
ATOM 2084 C CA . ALA A 1 293 ? 27.206 45.622 20.983 1.00 23.31 281 ALA A CA 1
ATOM 2085 C C . ALA A 1 293 ? 26.184 44.967 21.910 1.00 23.49 281 ALA A C 1
ATOM 2086 O O . ALA A 1 293 ? 24.998 44.911 21.588 1.00 23.34 281 ALA A O 1
ATOM 2088 N N . ARG A 1 294 ? 26.644 44.482 23.062 1.00 23.58 282 ARG A N 1
ATOM 2089 C CA . ARG A 1 294 ? 25.741 43.914 24.063 1.00 23.94 282 ARG A CA 1
ATOM 2090 C C . ARG A 1 294 ? 24.669 44.926 24.472 1.00 23.71 282 ARG A C 1
ATOM 2091 O O . ARG A 1 294 ? 23.489 44.583 24.559 1.00 23.75 282 ARG A O 1
ATOM 2099 N N . ARG A 1 295 ? 25.082 46.173 24.692 1.00 23.67 283 ARG A N 1
ATOM 2100 C CA . ARG A 1 295 ? 24.149 47.244 25.048 1.00 23.66 283 ARG A CA 1
ATOM 2101 C C . ARG A 1 295 ? 23.153 47.491 23.915 1.00 23.35 283 ARG A C 1
ATOM 2102 O O . ARG A 1 295 ? 21.944 47.521 24.154 1.00 23.11 283 ARG A O 1
ATOM 2110 N N . LYS A 1 296 ? 23.666 47.647 22.693 1.00 22.94 284 LYS A N 1
ATOM 2111 C CA . LYS A 1 296 ? 22.833 47.943 21.516 1.00 22.91 284 LYS A CA 1
ATOM 2112 C C . LYS A 1 296 ? 21.814 46.858 21.213 1.00 23.07 284 LYS A C 1
ATOM 2113 O O . LYS A 1 296 ? 20.669 47.155 20.850 1.00 22.98 284 LYS A O 1
ATOM 2119 N N . ILE A 1 297 ? 22.238 45.602 21.344 1.00 22.98 285 ILE A N 1
ATOM 2120 C CA . ILE A 1 297 ? 21.363 44.460 21.094 1.00 23.07 285 ILE A CA 1
ATOM 2121 C C . ILE A 1 297 ? 20.210 44.441 22.100 1.00 23.60 285 ILE A C 1
ATOM 2122 O O . ILE A 1 297 ? 19.051 44.277 21.714 1.00 23.86 285 ILE A O 1
ATOM 2127 N N . ALA A 1 298 ? 20.532 44.645 23.375 1.00 23.70 286 ALA A N 1
ATOM 2128 C CA . ALA A 1 298 ? 19.513 44.742 24.423 1.00 24.04 286 ALA A CA 1
ATOM 2129 C C . ALA A 1 298 ? 18.576 45.932 24.184 1.00 24.38 286 ALA A C 1
ATOM 2130 O O . ALA A 1 298 ? 17.365 45.815 24.390 1.00 24.54 286 ALA A O 1
ATOM 2132 N N . GLU A 1 299 ? 19.134 47.063 23.739 1.00 24.67 287 GLU A N 1
ATOM 2133 C CA . GLU A 1 299 ? 18.342 48.280 23.483 1.00 25.19 287 GLU A CA 1
ATOM 2134 C C . GLU A 1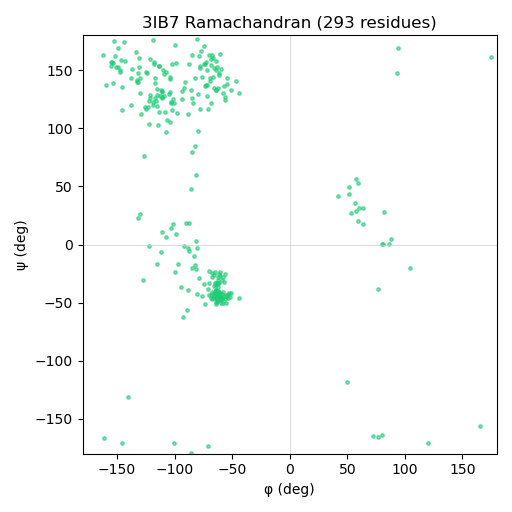 299 ? 17.395 48.095 22.291 1.00 24.96 287 GLU A C 1
ATOM 2135 O O . GLU A 1 299 ? 16.337 48.730 22.225 1.00 24.66 287 GLU A O 1
ATOM 2141 N N . SER A 1 300 ? 17.783 47.216 21.362 1.00 24.86 288 SER A N 1
ATOM 2142 C CA . SER A 1 300 ? 16.930 46.838 20.233 1.00 25.11 288 SER A CA 1
ATOM 2143 C C . SER A 1 300 ? 15.870 45.793 20.604 1.00 24.74 288 SER A C 1
ATOM 2144 O O . SER A 1 300 ? 15.031 45.427 19.770 1.00 24.77 288 SER A O 1
ATOM 2147 N N . GLY A 1 301 ? 15.910 45.329 21.854 1.00 24.22 289 GLY A N 1
ATOM 2148 C CA . GLY A 1 301 ? 14.885 44.433 22.403 1.00 23.59 289 GLY A CA 1
ATOM 2149 C C . GLY A 1 301 ? 15.082 42.970 22.044 1.00 23.35 289 GLY A C 1
ATOM 2150 O O . GLY A 1 301 ? 14.116 42.206 21.972 1.00 23.32 289 GLY A O 1
ATOM 2151 N N . ILE A 1 302 ? 16.337 42.583 21.832 1.00 23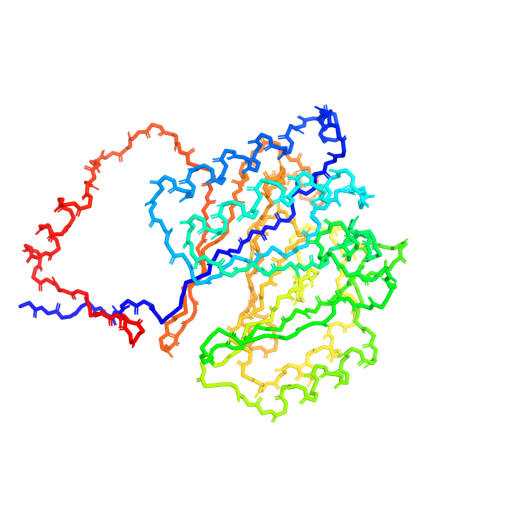.06 290 ILE A N 1
ATOM 2152 C CA . ILE A 1 302 ? 16.688 41.238 21.362 1.00 22.92 290 ILE A CA 1
ATOM 2153 C C . ILE A 1 302 ? 17.662 40.570 22.336 1.00 23.14 290 ILE A C 1
ATOM 2154 O O . ILE A 1 302 ? 18.465 41.248 22.992 1.00 22.64 290 ILE A O 1
ATOM 2159 N N . PHE A 1 303 ? 17.549 39.247 22.455 1.00 22.89 291 PHE A N 1
ATOM 2160 C CA . PHE A 1 303 ? 18.594 38.436 23.070 1.00 23.31 291 PHE A CA 1
ATOM 2161 C C . PHE A 1 303 ? 18.920 37.254 22.168 1.00 23.13 291 PHE A C 1
ATOM 2162 O O . PHE A 1 303 ? 18.071 36.801 21.396 1.00 23.00 291 PHE A O 1
ATOM 2170 N N . ILE A 1 304 ? 20.154 36.765 22.264 1.00 23.11 292 ILE A N 1
ATOM 2171 C CA . ILE A 1 304 ? 20.587 35.620 21.473 1.00 23.04 292 ILE A CA 1
ATOM 2172 C C . ILE A 1 304 ? 20.596 34.391 22.380 1.00 23.23 292 ILE A C 1
ATOM 2173 O O . ILE A 1 304 ? 21.272 34.379 23.414 1.00 23.22 292 ILE A O 1
ATOM 2178 N N . GLU A 1 305 ? 19.824 33.377 21.992 1.00 23.44 293 GLU A N 1
ATOM 2179 C CA . GLU A 1 305 ? 19.696 32.151 22.776 1.00 23.47 293 GLU A CA 1
ATOM 2180 C C . GLU A 1 305 ? 21.023 31.405 22.812 1.00 23.53 293 GLU A C 1
ATOM 2181 O O . GLU A 1 305 ? 21.684 31.275 21.774 1.00 23.23 293 GLU A O 1
ATOM 2187 N N . PRO A 1 306 ? 21.423 30.925 24.008 1.00 23.33 294 PRO A N 1
ATOM 2188 C CA . PRO A 1 306 ? 22.719 30.265 24.166 1.00 23.48 294 PRO A CA 1
ATOM 2189 C C . PRO A 1 306 ? 22.825 28.973 23.364 1.00 23.84 294 PRO A C 1
ATOM 2190 O O . PRO A 1 306 ? 21.804 28.372 23.001 1.00 23.53 294 PRO A O 1
ATOM 2194 N N . SER A 1 307 ? 24.066 28.570 23.095 1.00 24.12 295 SER A N 1
ATOM 2195 C CA . SER A 1 307 ? 24.372 27.301 22.456 1.00 24.68 295 SER A CA 1
ATOM 2196 C C . SER A 1 307 ? 23.892 26.126 23.302 1.00 24.69 295 SER A C 1
ATOM 2197 O O . SER A 1 307 ? 23.927 26.177 24.537 1.00 24.48 295 SER A O 1
ATOM 2200 N N . ARG A 1 308 ? 23.458 25.067 22.625 1.00 24.84 296 ARG A N 1
ATOM 2201 C CA . ARG A 1 308 ? 23.133 23.798 23.283 1.00 24.76 296 ARG A CA 1
ATOM 2202 C C . ARG A 1 308 ? 24.348 23.197 24.004 1.00 25.04 296 ARG A C 1
ATOM 2203 O O . ARG A 1 308 ? 24.194 22.421 24.952 1.00 25.20 296 ARG A O 1
ATOM 2211 N N . ARG A 1 309 ? 25.546 23.577 23.553 1.00 25.22 297 ARG A N 1
ATOM 2212 C CA . ARG A 1 309 ? 26.808 23.098 24.129 1.00 25.33 297 ARG A CA 1
ATOM 2213 C C . ARG A 1 309 ? 27.513 24.117 25.031 1.00 25.82 297 ARG A C 1
ATOM 2214 O O . ARG A 1 309 ? 28.688 23.941 25.370 1.00 26.02 297 ARG A O 1
ATOM 2222 N N . ASP A 1 310 ? 26.801 25.172 25.423 1.00 26.20 298 ASP A N 1
ATOM 2223 C CA . ASP A 1 310 ? 27.344 26.160 26.353 1.00 26.77 298 ASP A CA 1
ATOM 2224 C C . ASP A 1 310 ? 27.554 25.532 27.730 1.00 26.83 298 ASP A C 1
ATOM 2225 O O . ASP A 1 310 ? 26.868 24.580 28.105 1.00 27.11 298 ASP A O 1
#

Organism: Mycobacterium tuberculosis (strain ATCC 25618 / H37Rv) (NCBI:txid83332)

InterPro domains:
  IPR004843 Calcineurin-like, phosphoesterase domain [PF00149] (16-210)
  IPR026575 Cyclic nucleotide phosphodiesterase GpdQ/CpdA-like [cd07402] (16-257)
  IPR029052 Metallo-dependent phosphatase-like [G3DSA:3.60.21.10] (1-298)
  IPR029052 Metallo-dependent phosphatase-like [SSF56300] (12-264)
  IPR050884 Cyclic nucleotide phosphodiesterase class-III [PTHR42988] (16-258)

Nearest PDB structures (foldseek):
  3ib7-assembly1_A  TM=1.003E+00  e=1.118E-60  Mycobacterium tuberculosis
  2hyp-assembly1_A-2  TM=9.987E-01  e=9.901E-43  Mycobacterium tuberculosis H37Rv
  2hy1-assembly1_A-2  TM=9.929E-01  e=3.306E-42  Mycobacterium tuberculosis H37Rv
  2hyo-assembly1_A-2  TM=9.916E-01  e=9.894E-42  Mycobacterium tuberculosis H37Rv
  3d03-assembly1_A  TM=8.564E-01  e=3.835E-18  Klebsiella aerogenes

CATH classification: 3.60.21.10

Foldseek 3Di:
DAADPFFAFQFKEWEAEQLAFEADQAADVNAFRSLVLVLLQLVVVLVVLAQGQAYEYQENQHQQQDLRSLLVSQVRVVVSCVSSVYHYHYAYAQNHQQQSCCVRNPVHHGDRPWPWDWDDSDQEIETHGEQYDPPAQAGEQDPVNLVVLLVVQVDATPLFYEYGHEADPDDDQAPVVVRRHYPPLVSSLVSPAPTRHQEYEYENQQDWDWDARNRHIYTYWHHSIWGWDPVPDRRDTDIGDDQHHTWMWGHHSVHIDIGTDTRDDDDDDDDDADPVNVVVVCVVVVYDHHHHPND

GO terms:
  GO:0005506 iron ion binding (F, IDA)
  GO:0008199 ferric iron binding (F, IDA)
  GO:0009274 peptidoglycan-based cell wall (C, IDA)
  GO:0042545 cell wall modification (P, IDA)
  GO:0030145 manganese ion binding (F, IDA)
  GO:0008663 2',3'-cyclic-nucleotide 2'-phosphodiesterase activity (F, IDA)
  GO:0042301 phosphate ion binding (F, IDA)
  GO:0004115 3',5'-cyclic-AMP phosphodiesterase activity (F, IDA)
  GO:0004115 3',5'-cyclic-AMP phosphodiesterase activity (F, IMP)
  GO:0005515 protein binding (F, IPI)
  GO:0005737 cytoplasm (C, EXP)
  GO:0005886 plasma membrane (C, EXP)
  GO:0030313 cell envelope (C, EXP)
  GO:0008663 2',3'-cyclic-nucleotide 2'-phosphodiesterase activity (F, EXP)
  GO:0004114 3',5'-cyclic-nucleotide phosphodiesterase activity (F, EXP)
  GO:0047555 3',5'-cyclic-GMP phosphodiesterase activity (F, EXP)

Solvent-accessible surface area: 13970 Å² total; per-residue (Å²): 142,166,43,36,165,114,39,126,19,5,4,25,0,0,0,0,0,0,0,2,0,28,9,47,138,191,133,2,124,56,59,7,41,4,33,83,63,0,23,75,2,12,87,57,7,48,137,82,51,41,159,2,32,0,0,0,0,0,0,3,0,0,4,134,4,55,43,38,0,0,128,52,0,61,51,67,0,69,78,14,4,79,115,6,54,14,91,47,11,21,0,3,0,18,38,14,52,7,20,51,0,19,94,48,3,42,103,60,82,81,44,94,49,20,2,31,99,57,51,88,8,101,15,1,11,1,0,6,0,0,0,8,29,67,82,97,87,13,0,74,24,126,88,77,7,24,30,79,0,42,132,54,12,81,90,100,13,123,27,6,0,0,0,0,0,0,0,6,3,10,112,35,104,18,92,106,15,94,76,46,68,3,125,104,43,67,10,2,3,177,27,0,158,81,39,27,8,54,0,0,0,0,0,24,17,9,12,51,28,117,37,92,24,35,69,10,58,2,3,1,0,9,0,2,0,43,2,28,18,87,125,42,84,112,50,29,65,127,34,66,79,22,70,7,3,3,5,30,0,40,1,35,48,141,61,26,62,48,48,85,43,81,44,43,78,76,167,104,146,66,122,146,60,30,97,33,87,31,166,129,93,66,50,126,73,24,56,76,62,80,89,23,163,90,147

B-factor: mean 25.52, std 5.66, range [12.92, 58.04]

Radius of gyration: 19.38 Å; Cα contacts (8 Å, |Δi|>4): 648; chains: 1; bounding box: 51×53×46 Å

Secondary structure (DSSP, 8-state):
-EE-SS---SEEEEEE----B-SSSPPBTTTB-HHHHHHHHHHHHHHHT---SEEEE-S--BTT--HHHHHHHHHHHHHHHHHHT-EEEE---TTS-HHHHHHHHH------S---EEEEETTEEEEE-----TT--SB---HHHHHHHHHHTTS--TT-EEEE-SS-SS--SSGGGGGGSBS-HHHHHHHHTTSSEEEEEE-SSSS-EEEEETTEEEEE---SS-EE-TTS-TT---EES-S-EEEEEEE-SS-EEEEEEEPS-----S----HHHHHHHHHHTTEEPPPPTT-